Protein AF-F8JE57-F1 (afdb_monomer)

Solvent-accessible surface area (backbone atoms only — not comparable to full-atom values): 11294 Å² total; per-residue (Å²): 137,83,85,62,67,63,64,52,49,52,52,51,52,52,52,52,49,57,48,51,56,49,54,51,48,54,51,51,56,51,49,55,56,48,51,60,48,49,56,54,47,52,54,50,50,52,53,48,60,74,64,58,67,70,85,67,60,59,67,62,54,51,51,51,50,50,64,69,45,45,65,59,51,54,50,52,50,53,53,54,57,69,68,49,77,81,76,46,72,78,69,47,45,64,57,54,53,48,53,52,50,51,52,52,52,49,55,65,70,64,63,76,70,100,69,54,76,66,46,75,48,70,46,99,64,26,34,34,32,38,29,34,71,87,71,50,78,43,82,75,47,73,79,41,81,65,75,90,68,88,86,85,64,78,66,64,59,61,55,56,61,73,69,54,78,77,79,80,82,78,82,81,80,86,82,86,76,79,91,80,92,132

Structure (mmCIF, N/CA/C/O backbone):
data_AF-F8JE57-F1
#
_entry.id   AF-F8JE57-F1
#
loop_
_atom_site.group_PDB
_atom_site.id
_atom_site.type_symbol
_atom_site.label_atom_id
_atom_site.label_alt_id
_atom_site.label_comp_id
_atom_site.label_asym_id
_atom_site.label_entity_id
_atom_site.label_seq_id
_atom_site.pdbx_PDB_ins_code
_atom_site.Cartn_x
_atom_site.Cartn_y
_atom_site.Cartn_z
_atom_site.occupancy
_atom_site.B_iso_or_equiv
_atom_site.auth_seq_id
_atom_site.auth_comp_id
_atom_site.auth_asym_id
_atom_site.auth_atom_id
_atom_site.pdbx_PDB_model_num
ATOM 1 N N . MET A 1 1 ? -47.767 -31.741 -12.178 1.00 66.25 1 MET A N 1
ATOM 2 C CA . MET A 1 1 ? -46.433 -31.733 -12.815 1.00 66.25 1 MET A CA 1
ATOM 3 C C . MET A 1 1 ? -45.409 -31.905 -11.706 1.00 66.25 1 MET A C 1
ATOM 5 O O . MET A 1 1 ? -45.482 -31.151 -10.745 1.00 66.25 1 MET A O 1
ATOM 9 N N . SER A 1 2 ? -44.554 -32.926 -11.765 1.00 82.62 2 SER A N 1
ATOM 10 C CA . SER A 1 2 ? -43.490 -33.153 -10.775 1.00 82.62 2 SER A CA 1
ATOM 11 C C . SER A 1 2 ? -42.200 -32.481 -11.242 1.00 82.62 2 SER A C 1
ATOM 13 O O . SER A 1 2 ? -41.823 -32.631 -12.400 1.00 82.62 2 SER A O 1
ATOM 15 N N . PHE A 1 3 ? -41.547 -31.735 -10.355 1.00 88.25 3 PHE A N 1
ATOM 16 C CA . PHE A 1 3 ? -40.255 -31.100 -10.611 1.00 88.25 3 PHE A CA 1
ATOM 17 C C . PHE A 1 3 ? -39.139 -32.154 -10.639 1.00 88.25 3 PHE A C 1
ATOM 19 O O . PHE A 1 3 ? -39.009 -32.931 -9.692 1.00 88.25 3 PHE A O 1
ATOM 26 N N . ASP A 1 4 ? -38.343 -3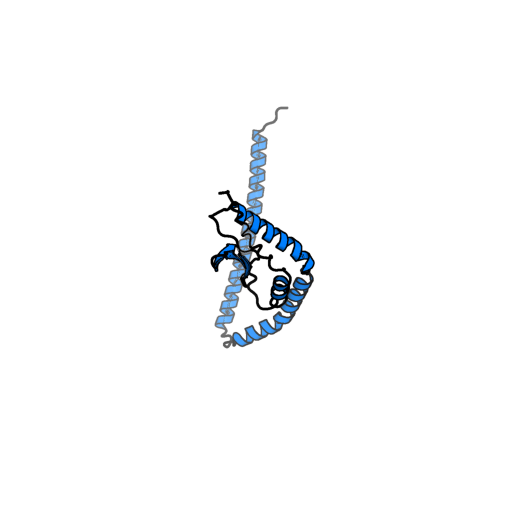2.178 -11.710 1.00 91.88 4 ASP A N 1
ATOM 27 C CA . ASP A 1 4 ? -37.158 -33.031 -11.816 1.00 91.88 4 ASP A CA 1
ATOM 28 C C . ASP A 1 4 ? -35.919 -32.268 -11.335 1.00 91.88 4 ASP A C 1
ATOM 30 O O . ASP A 1 4 ? -35.255 -31.550 -12.085 1.00 91.88 4 ASP A O 1
ATOM 34 N N . GLY A 1 5 ? -35.609 -32.429 -10.049 1.00 93.25 5 GLY A N 1
ATOM 35 C CA . GLY A 1 5 ? -34.444 -31.793 -9.438 1.00 93.25 5 GLY A CA 1
ATOM 36 C C . GLY A 1 5 ? -33.104 -32.265 -10.008 1.00 93.25 5 GLY A C 1
ATOM 37 O O . GLY A 1 5 ? -32.116 -31.547 -9.873 1.00 93.25 5 GLY A O 1
ATOM 38 N N . LYS A 1 6 ? -33.047 -33.434 -10.663 1.00 94.19 6 LYS A N 1
ATOM 39 C CA . LYS A 1 6 ? -31.805 -33.950 -11.246 1.00 94.19 6 LYS A CA 1
ATOM 40 C C . LYS A 1 6 ? -31.468 -33.218 -12.542 1.00 94.19 6 LYS A C 1
ATOM 42 O O . LYS A 1 6 ? -30.347 -32.738 -12.678 1.00 94.19 6 LYS A O 1
ATOM 47 N N . ALA A 1 7 ? -32.444 -33.077 -13.439 1.00 94.19 7 ALA A N 1
ATOM 48 C CA . ALA A 1 7 ? -32.276 -32.322 -14.680 1.00 94.19 7 ALA A CA 1
ATOM 49 C C . ALA A 1 7 ? -31.895 -30.857 -14.400 1.00 94.19 7 ALA A C 1
ATOM 51 O O . ALA A 1 7 ? -30.961 -30.331 -15.001 1.00 94.19 7 ALA A O 1
ATOM 52 N N . PHE A 1 8 ? -32.552 -30.230 -13.416 1.00 93.19 8 PHE A N 1
ATOM 53 C CA . PHE A 1 8 ? -32.202 -28.877 -12.976 1.00 93.19 8 PHE A CA 1
ATOM 54 C C . PHE A 1 8 ? -30.770 -28.794 -12.421 1.00 93.19 8 PHE A C 1
ATOM 56 O O . PHE A 1 8 ? -30.027 -27.870 -12.744 1.00 93.19 8 PHE A O 1
ATOM 63 N N . GLY A 1 9 ? -30.348 -29.772 -11.611 1.00 93.94 9 GLY A N 1
ATOM 64 C CA . GLY A 1 9 ? -28.982 -29.826 -11.084 1.00 93.94 9 GLY A CA 1
ATOM 65 C C . GLY A 1 9 ? -27.919 -29.948 -12.181 1.00 93.94 9 GLY A C 1
ATOM 66 O O . GLY A 1 9 ? -26.899 -29.262 -12.125 1.00 93.94 9 GLY A O 1
ATOM 67 N N . GLU A 1 10 ? -28.164 -30.776 -13.199 1.00 95.50 10 GLU A N 1
ATOM 68 C CA . GLU A 1 10 ? -27.264 -30.934 -14.350 1.00 95.50 10 GLU A CA 1
ATOM 69 C C . GLU A 1 10 ? -27.155 -29.639 -15.173 1.00 95.50 10 GLU A C 1
ATOM 71 O O . GLU A 1 10 ? -26.050 -29.252 -15.564 1.00 95.50 10 GLU A O 1
ATOM 76 N N . GLU A 1 11 ? -28.265 -28.919 -15.363 1.00 94.25 11 GLU A N 1
ATOM 77 C CA . GLU A 1 11 ? -28.288 -27.622 -16.049 1.00 94.25 11 GLU A CA 1
ATOM 78 C C . GLU A 1 11 ? -27.489 -26.553 -15.288 1.00 94.25 11 GLU A C 1
ATOM 80 O O . GLU A 1 11 ? -26.665 -25.849 -15.879 1.00 94.25 11 GLU A O 1
ATOM 85 N N . VAL A 1 12 ? -27.657 -26.473 -13.963 1.00 94.06 12 VAL A N 1
ATOM 86 C CA . VAL A 1 12 ? -26.905 -25.530 -13.120 1.00 94.06 12 VAL A CA 1
ATOM 87 C C . VAL A 1 12 ? -25.407 -25.831 -13.164 1.00 94.06 12 VAL A C 1
ATOM 89 O O . VAL A 1 12 ? -24.604 -24.913 -13.333 1.00 94.06 12 VAL A O 1
ATOM 92 N N . VAL A 1 13 ? -25.006 -27.102 -13.061 1.00 95.56 13 VAL A N 1
ATOM 93 C CA . VAL A 1 13 ? -23.587 -27.490 -13.135 1.00 95.56 13 VAL A CA 1
ATOM 94 C C . VAL A 1 13 ? -22.994 -27.148 -14.503 1.00 95.56 13 VAL A C 1
ATOM 96 O O . VAL A 1 13 ? -21.880 -26.624 -14.568 1.00 95.56 13 VAL A O 1
ATOM 99 N N . ALA A 1 14 ? -23.729 -27.387 -15.591 1.00 95.69 14 ALA A N 1
ATOM 100 C CA . ALA A 1 14 ? -23.290 -27.021 -16.934 1.00 95.69 14 ALA A CA 1
ATOM 101 C C . ALA A 1 14 ? -23.128 -25.498 -17.091 1.00 95.69 14 ALA A C 1
ATOM 103 O O . ALA A 1 14 ? -22.119 -25.041 -17.632 1.00 95.69 14 ALA A O 1
ATOM 104 N N . ALA A 1 15 ? -24.072 -24.712 -16.567 1.00 93.44 15 ALA A N 1
ATOM 105 C CA . ALA A 1 15 ? -24.015 -23.253 -16.603 1.00 93.44 15 ALA A CA 1
ATOM 106 C C . ALA A 1 15 ? -22.836 -22.697 -15.789 1.00 93.44 15 ALA A C 1
ATOM 108 O O . ALA A 1 15 ? -22.104 -21.833 -16.275 1.00 93.44 15 ALA A O 1
ATOM 109 N N . VAL A 1 16 ? -22.609 -23.225 -14.581 1.00 94.19 16 VAL A N 1
ATOM 110 C CA . VAL A 1 16 ? -21.473 -22.835 -13.732 1.00 94.19 16 VAL A CA 1
ATOM 111 C C . VAL A 1 16 ? -20.153 -23.194 -14.406 1.00 94.19 16 VAL A C 1
ATOM 113 O O . VAL A 1 16 ? -19.252 -22.362 -14.455 1.00 94.19 16 VAL A O 1
ATOM 116 N N . ARG A 1 17 ? -20.038 -24.391 -14.990 1.00 95.31 17 ARG A N 1
ATOM 117 C CA . ARG A 1 17 ? -18.831 -24.803 -15.716 1.00 95.31 17 ARG A CA 1
ATOM 118 C C . ARG A 1 17 ? -18.542 -23.885 -16.903 1.00 95.31 17 ARG A C 1
ATOM 120 O O . ARG A 1 17 ? -17.420 -23.417 -17.044 1.00 95.31 17 ARG A O 1
ATOM 127 N N . ALA A 1 18 ? -19.560 -23.558 -17.697 1.00 94.94 18 ALA A N 1
ATOM 128 C CA . ALA A 1 18 ? -19.418 -22.648 -18.831 1.00 94.94 18 ALA A CA 1
ATOM 129 C C . ALA A 1 18 ? -19.043 -21.214 -18.413 1.00 94.94 18 ALA A C 1
ATOM 131 O O . ALA A 1 18 ? -18.372 -20.508 -19.168 1.00 94.94 18 ALA A O 1
ATOM 132 N N . LEU A 1 19 ? -19.487 -20.765 -17.235 1.00 93.12 19 LEU A N 1
ATOM 133 C CA . LEU A 1 19 ? -19.080 -19.481 -16.668 1.00 93.12 19 LEU A CA 1
ATOM 134 C C . LEU A 1 19 ? -17.609 -19.517 -16.234 1.00 93.12 19 LEU A C 1
ATOM 136 O O . LEU A 1 19 ? -16.836 -18.652 -16.633 1.00 93.12 19 LEU A O 1
ATOM 140 N N . VAL A 1 20 ? -17.214 -20.553 -15.490 1.00 94.62 20 VAL A N 1
ATOM 141 C CA . VAL A 1 20 ? -15.834 -20.733 -15.015 1.00 94.62 20 VAL A CA 1
ATOM 142 C C . VAL A 1 20 ? -14.855 -20.841 -16.183 1.00 94.62 20 VAL A C 1
ATOM 144 O O . VAL A 1 20 ? -13.842 -20.150 -16.182 1.00 94.62 20 VAL A O 1
ATOM 147 N N . ASP A 1 21 ? -15.165 -21.638 -17.208 1.00 94.88 21 ASP A N 1
ATOM 148 C CA . ASP A 1 21 ? -14.301 -21.799 -18.383 1.00 94.88 21 ASP A CA 1
ATOM 149 C C . ASP A 1 21 ? -14.116 -20.473 -19.141 1.00 94.88 21 ASP A C 1
ATOM 151 O O . ASP A 1 21 ? -13.022 -20.159 -19.614 1.00 94.88 21 ASP A O 1
ATOM 155 N N . ARG A 1 22 ? -15.171 -19.654 -19.219 1.00 94.88 22 ARG A N 1
ATOM 156 C CA . ARG A 1 22 ? -15.122 -18.331 -19.852 1.00 94.88 22 ARG A CA 1
ATOM 157 C C . ARG A 1 22 ? -14.240 -17.365 -19.071 1.00 94.88 22 ARG A C 1
ATOM 159 O O . ARG A 1 22 ? -13.392 -16.704 -19.670 1.00 94.88 22 ARG A O 1
ATOM 166 N N . ASP A 1 23 ? -14.439 -17.281 -17.762 1.00 92.75 23 ASP A N 1
ATOM 167 C CA . ASP A 1 23 ? -13.719 -16.332 -16.914 1.00 92.75 23 ASP A CA 1
ATOM 168 C C . ASP A 1 23 ? -12.242 -16.726 -16.790 1.00 92.75 23 ASP A C 1
ATOM 170 O O . ASP A 1 23 ? -11.357 -15.880 -16.941 1.00 92.75 23 ASP A O 1
ATOM 174 N N . LEU A 1 24 ? -11.954 -18.021 -16.619 1.00 91.69 24 LEU A N 1
ATOM 175 C CA . LEU A 1 24 ? -10.585 -18.535 -16.634 1.00 91.69 24 LEU A CA 1
ATOM 176 C C . LEU A 1 24 ? -9.911 -18.297 -17.988 1.00 91.69 24 LEU A C 1
ATOM 178 O O . LEU A 1 24 ? -8.763 -17.858 -18.014 1.00 91.69 24 LEU A O 1
ATOM 182 N N . GLY A 1 25 ? -10.620 -18.506 -19.102 1.00 93.50 25 GLY A N 1
ATOM 183 C CA . GLY A 1 25 ? -10.103 -18.206 -20.438 1.00 93.50 25 GLY A CA 1
ATOM 184 C C . GLY A 1 25 ? -9.688 -16.740 -20.593 1.00 93.50 25 GLY A C 1
ATOM 185 O O . GLY A 1 25 ? -8.582 -16.450 -21.044 1.00 93.50 25 GLY A O 1
ATOM 186 N N . GLN A 1 26 ? -10.521 -15.801 -20.132 1.00 93.44 26 GLN A N 1
ATOM 187 C CA . GLN A 1 26 ? -10.195 -14.370 -20.175 1.00 93.44 26 GLN A CA 1
ATOM 188 C C . GLN A 1 26 ? -8.982 -14.005 -19.309 1.00 93.44 26 GLN A C 1
ATOM 190 O O . GLN A 1 26 ? -8.173 -13.155 -19.698 1.00 93.44 26 GLN A O 1
ATOM 195 N N . ILE A 1 27 ? -8.851 -14.625 -18.133 1.00 94.25 27 ILE A N 1
ATOM 196 C CA . ILE A 1 27 ? -7.708 -14.404 -17.241 1.00 94.25 27 ILE A CA 1
ATOM 197 C C . ILE A 1 27 ? -6.421 -14.924 -17.888 1.00 94.25 27 ILE A C 1
ATOM 199 O O . ILE A 1 27 ? -5.423 -14.201 -17.902 1.00 94.25 27 ILE A O 1
ATOM 203 N N . LEU A 1 28 ? -6.447 -16.128 -18.466 1.00 92.06 28 LEU A N 1
ATOM 204 C CA . LEU A 1 28 ? -5.295 -16.723 -19.148 1.00 92.06 28 LEU A CA 1
ATOM 205 C C . LEU A 1 28 ? -4.844 -15.880 -20.348 1.00 92.06 28 LEU A C 1
ATOM 207 O O . LEU A 1 28 ? -3.662 -15.557 -20.457 1.00 92.06 28 LEU A O 1
ATOM 211 N N . ASP A 1 29 ? -5.780 -15.417 -21.179 1.00 94.62 29 ASP A N 1
ATOM 212 C CA . ASP A 1 29 ? -5.480 -14.516 -22.298 1.00 94.62 29 ASP A CA 1
ATOM 213 C C . ASP A 1 29 ? -4.822 -13.213 -21.827 1.00 94.62 29 ASP A C 1
ATOM 215 O O . ASP A 1 29 ? -3.910 -12.673 -22.465 1.00 94.62 29 ASP A O 1
ATOM 219 N N . ARG A 1 30 ? -5.297 -12.664 -20.703 1.00 94.31 30 ARG A N 1
ATOM 220 C CA . ARG A 1 30 ? -4.738 -11.441 -20.127 1.00 94.31 30 ARG A CA 1
ATOM 221 C C . ARG A 1 30 ? -3.327 -11.675 -19.592 1.00 94.31 30 ARG A C 1
ATOM 223 O O . ARG A 1 30 ? -2.480 -10.810 -19.811 1.00 94.31 30 ARG A O 1
ATOM 230 N N . LEU A 1 31 ? -3.075 -12.808 -18.937 1.00 93.12 31 LEU A N 1
ATOM 231 C CA . LEU A 1 31 ? -1.741 -13.187 -18.463 1.00 93.12 31 LEU A CA 1
ATOM 232 C C . LEU A 1 31 ? -0.762 -13.311 -19.630 1.00 93.12 31 LEU A C 1
ATOM 234 O O . LEU A 1 31 ? 0.259 -12.627 -19.625 1.00 93.12 31 LEU A O 1
ATOM 238 N N . GLN A 1 32 ? -1.134 -14.030 -20.690 1.00 93.75 32 GLN A N 1
ATOM 239 C CA . GLN A 1 32 ? -0.282 -14.197 -21.869 1.00 93.75 32 GLN A CA 1
ATOM 240 C C . GLN A 1 32 ? 0.071 -12.854 -22.537 1.00 93.75 32 GLN A C 1
ATOM 242 O O . GLN A 1 32 ? 1.196 -12.635 -22.990 1.00 93.75 32 GLN A O 1
ATOM 247 N N . ARG A 1 33 ? -0.872 -11.900 -22.578 1.00 93.88 33 ARG A N 1
ATOM 248 C CA . ARG A 1 33 ? -0.599 -10.540 -23.084 1.00 93.88 33 ARG A CA 1
ATOM 249 C C . ARG A 1 33 ? 0.344 -9.749 -22.182 1.00 93.88 33 ARG A C 1
ATOM 251 O O . ARG A 1 33 ? 1.081 -8.906 -22.690 1.00 93.88 33 ARG A O 1
ATOM 258 N N . VAL A 1 34 ? 0.276 -9.942 -20.866 1.00 93.38 34 VAL A N 1
ATOM 259 C CA . VAL A 1 34 ? 1.176 -9.279 -19.911 1.00 93.38 34 VAL A CA 1
ATOM 260 C C . VAL A 1 34 ? 2.582 -9.854 -20.033 1.00 93.38 34 VAL A C 1
ATOM 262 O O . VAL A 1 34 ? 3.518 -9.075 -20.186 1.00 93.38 34 VAL A O 1
ATOM 265 N N . GLU A 1 35 ? 2.720 -11.177 -20.070 1.00 92.62 35 GLU A N 1
ATOM 266 C CA . GLU A 1 35 ? 4.000 -11.864 -20.280 1.00 92.62 35 GLU A CA 1
ATOM 267 C C . GLU A 1 35 ? 4.662 -11.400 -21.582 1.00 92.62 35 GLU A C 1
ATOM 269 O O . GLU A 1 35 ? 5.769 -10.869 -21.561 1.00 92.62 35 GLU A O 1
ATOM 274 N N . GLY A 1 36 ? 3.928 -11.405 -22.701 1.00 91.88 36 GLY A N 1
ATOM 275 C CA . GLY A 1 36 ? 4.466 -10.919 -23.975 1.00 91.88 36 GLY A CA 1
ATOM 276 C C . GLY A 1 36 ? 4.807 -9.420 -23.999 1.00 91.88 36 GLY A C 1
ATOM 277 O O . GLY A 1 36 ? 5.543 -8.967 -24.877 1.00 91.88 36 GLY A O 1
ATOM 278 N N . ARG A 1 37 ? 4.280 -8.611 -23.068 1.00 92.88 37 ARG A N 1
ATOM 279 C CA . ARG A 1 37 ? 4.707 -7.211 -22.892 1.00 92.88 37 ARG A CA 1
ATOM 280 C C . ARG A 1 37 ? 5.993 -7.111 -22.081 1.00 92.88 37 ARG A C 1
ATOM 282 O O . ARG A 1 37 ? 6.791 -6.233 -22.398 1.00 92.88 37 ARG A O 1
ATOM 289 N N . LEU A 1 38 ? 6.172 -7.964 -21.074 1.00 88.25 38 LEU A N 1
ATOM 290 C CA . LEU A 1 38 ? 7.391 -8.025 -20.270 1.00 88.25 38 LEU A CA 1
ATOM 291 C C . LEU A 1 38 ? 8.577 -8.470 -21.128 1.00 88.25 38 LEU A C 1
ATOM 293 O O . LEU A 1 38 ? 9.552 -7.732 -21.194 1.00 88.25 38 LEU A O 1
ATOM 297 N N . ASP A 1 39 ? 8.422 -9.524 -21.933 1.00 89.88 39 ASP A N 1
ATOM 298 C CA . ASP A 1 39 ? 9.477 -9.983 -22.853 1.00 89.88 39 ASP A CA 1
ATOM 299 C C . ASP A 1 39 ? 9.952 -8.869 -23.802 1.00 89.88 39 ASP A C 1
ATOM 301 O O . ASP A 1 39 ? 11.138 -8.715 -24.091 1.00 89.88 39 ASP A O 1
ATOM 305 N N . ARG A 1 40 ? 9.020 -8.040 -24.293 1.00 89.75 40 ARG A N 1
ATOM 306 C CA . ARG A 1 40 ? 9.355 -6.887 -25.146 1.00 89.75 40 ARG A CA 1
ATOM 307 C C . ARG A 1 40 ? 10.067 -5.776 -24.382 1.00 89.75 40 ARG A C 1
ATOM 309 O O . ARG A 1 40 ? 10.823 -5.023 -24.991 1.00 89.75 40 ARG A O 1
ATOM 316 N N . ILE A 1 41 ? 9.770 -5.597 -23.097 1.00 87.31 41 ILE A N 1
ATOM 317 C CA . ILE A 1 41 ? 10.463 -4.625 -22.247 1.00 87.31 41 ILE A CA 1
ATOM 318 C C . ILE A 1 41 ? 11.884 -5.112 -21.991 1.00 87.31 41 ILE A C 1
ATOM 320 O O . ILE A 1 41 ? 12.807 -4.330 -22.201 1.00 87.31 41 ILE A O 1
ATOM 324 N N . ASP A 1 42 ? 12.061 -6.387 -21.663 1.00 81.25 42 ASP A N 1
ATOM 325 C CA . ASP A 1 42 ? 13.375 -6.984 -21.425 1.00 81.25 42 ASP A CA 1
ATOM 326 C C . ASP A 1 42 ? 14.255 -6.881 -22.674 1.00 81.25 42 ASP A C 1
ATOM 328 O O . ASP A 1 42 ? 15.349 -6.325 -22.618 1.00 81.25 42 ASP A O 1
ATOM 332 N N . GLN A 1 43 ? 13.721 -7.227 -23.850 1.00 84.75 43 GLN A N 1
ATOM 333 C CA . GLN A 1 43 ? 14.430 -7.036 -25.124 1.00 84.75 43 GLN A CA 1
ATOM 334 C C . GLN A 1 43 ? 14.815 -5.571 -25.385 1.00 84.75 43 GLN A C 1
ATOM 336 O O . GLN A 1 43 ? 15.858 -5.291 -25.980 1.00 84.75 43 GLN A O 1
ATOM 341 N N . ARG A 1 44 ? 13.981 -4.609 -24.968 1.00 82.31 44 ARG A N 1
ATOM 342 C CA . ARG A 1 44 ? 14.301 -3.179 -25.091 1.00 82.31 44 ARG A CA 1
ATOM 343 C C . ARG A 1 44 ? 15.379 -2.754 -24.102 1.00 82.31 44 ARG A C 1
ATOM 345 O O . ARG A 1 44 ? 16.213 -1.936 -24.479 1.00 82.31 44 ARG A O 1
ATOM 352 N N . ILE A 1 45 ? 15.360 -3.274 -22.877 1.00 78.69 45 ILE A N 1
ATOM 353 C CA . ILE A 1 45 ? 16.388 -3.019 -21.864 1.00 78.69 45 ILE A CA 1
ATOM 354 C C . ILE A 1 45 ? 17.728 -3.566 -22.354 1.00 78.69 45 ILE A C 1
ATOM 356 O O . ILE A 1 45 ? 18.697 -2.812 -22.395 1.00 78.69 45 ILE A O 1
ATOM 360 N N . ASP A 1 46 ? 17.762 -4.805 -22.843 1.00 76.69 46 ASP A N 1
ATOM 361 C CA . ASP A 1 46 ? 18.968 -5.419 -23.402 1.00 76.69 46 ASP A CA 1
ATOM 362 C C . ASP A 1 46 ? 19.494 -4.638 -24.608 1.00 76.69 46 ASP A C 1
ATOM 364 O O . ASP A 1 46 ? 20.690 -4.367 -24.711 1.00 76.69 46 ASP A O 1
ATOM 368 N N . ALA A 1 47 ? 18.608 -4.193 -25.506 1.00 75.50 47 ALA A N 1
ATOM 369 C CA . ALA A 1 47 ? 18.994 -3.367 -26.648 1.00 75.50 47 ALA A CA 1
ATOM 370 C C . ALA A 1 47 ? 19.564 -1.998 -26.234 1.00 75.50 47 ALA A C 1
ATOM 372 O O . ALA A 1 47 ? 20.429 -1.457 -26.927 1.00 75.50 47 ALA A O 1
ATOM 373 N N . VAL A 1 48 ? 19.092 -1.422 -25.124 1.00 71.38 48 VAL A N 1
ATOM 374 C CA . VAL A 1 48 ? 19.634 -0.180 -24.554 1.00 71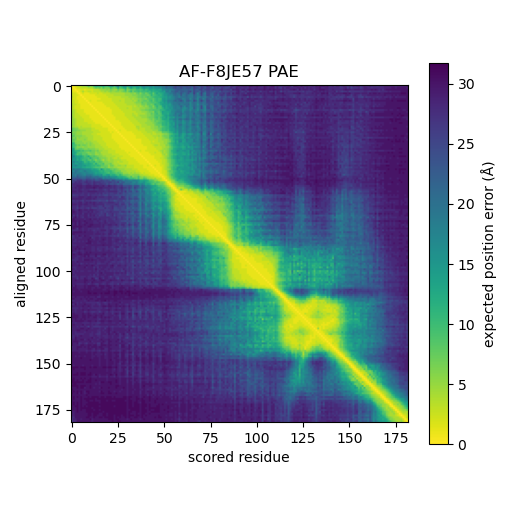.38 48 VAL A CA 1
ATOM 375 C C . VAL A 1 48 ? 20.979 -0.441 -23.871 1.00 71.38 48 VAL A C 1
ATOM 377 O O . VAL A 1 48 ? 21.922 0.313 -24.104 1.00 71.38 48 VAL A O 1
ATOM 380 N N . ALA A 1 49 ? 21.105 -1.529 -23.109 1.00 69.19 49 ALA A N 1
ATOM 381 C CA . ALA A 1 49 ? 22.347 -1.928 -22.451 1.00 69.19 49 ALA A CA 1
ATOM 382 C C . ALA A 1 49 ? 23.465 -2.235 -23.468 1.00 69.19 49 ALA A C 1
ATOM 384 O O . ALA A 1 49 ? 24.583 -1.738 -23.333 1.00 69.19 49 ALA A O 1
ATOM 385 N N . LEU A 1 50 ? 23.150 -2.967 -24.544 1.00 66.62 50 LEU A N 1
ATOM 386 C CA . LEU A 1 50 ? 24.080 -3.296 -25.634 1.00 66.62 50 LEU A CA 1
ATOM 387 C C . LEU A 1 50 ? 24.502 -2.079 -26.464 1.00 66.62 50 LEU A C 1
ATOM 389 O O . LEU A 1 50 ? 25.591 -2.072 -27.035 1.00 66.62 50 LEU A O 1
ATOM 393 N N . ARG A 1 51 ? 23.664 -1.038 -26.539 1.00 66.12 51 ARG A N 1
ATOM 394 C CA . ARG A 1 51 ? 23.997 0.210 -27.244 1.00 66.12 51 ARG A CA 1
ATOM 395 C C . ARG A 1 51 ? 24.970 1.104 -26.484 1.00 66.12 51 ARG A C 1
ATOM 397 O O . ARG A 1 51 ? 25.304 2.160 -27.012 1.00 66.12 51 ARG A O 1
ATOM 404 N N . GLY A 1 52 ? 25.440 0.687 -25.304 1.00 51.59 52 GLY A N 1
ATOM 405 C CA . GLY A 1 52 ? 26.449 1.418 -24.550 1.00 51.59 52 GLY A CA 1
ATOM 406 C C . GLY A 1 52 ? 25.987 2.844 -24.296 1.00 51.59 52 GLY A C 1
ATOM 407 O O . GLY A 1 52 ? 26.579 3.793 -24.808 1.00 51.59 52 GLY A O 1
ATOM 408 N N . VAL A 1 53 ? 24.892 3.001 -23.547 1.00 56.59 53 VAL A N 1
ATOM 409 C CA . VAL A 1 53 ? 24.550 4.318 -23.010 1.00 56.59 53 VAL A CA 1
ATOM 410 C C . VAL A 1 53 ? 25.774 4.777 -22.207 1.00 56.59 53 VAL A C 1
ATOM 412 O O . VAL A 1 53 ? 26.197 4.040 -21.311 1.00 56.59 53 VAL A O 1
ATOM 415 N N . PRO A 1 54 ? 26.404 5.918 -22.548 1.00 56.53 54 PRO A N 1
ATOM 416 C CA . PRO A 1 54 ? 27.526 6.430 -21.771 1.00 56.53 54 PRO A CA 1
ATOM 417 C C . PRO A 1 54 ? 27.054 6.529 -20.329 1.00 56.53 54 PRO A C 1
ATOM 419 O O . PRO A 1 54 ? 25.943 7.015 -20.132 1.00 56.53 54 PRO A O 1
ATOM 422 N N . ALA A 1 55 ? 27.847 6.021 -19.377 1.00 53.25 55 ALA A N 1
ATOM 423 C CA . ALA A 1 55 ? 27.513 5.991 -17.955 1.00 53.25 55 ALA A CA 1
ATOM 424 C C . ALA A 1 55 ? 26.892 7.332 -17.563 1.00 53.25 55 ALA A C 1
ATOM 426 O O . ALA A 1 55 ? 27.587 8.343 -17.444 1.00 53.25 55 ALA A O 1
ATOM 427 N N . VAL A 1 56 ? 25.562 7.364 -17.499 1.00 61.00 56 VAL A N 1
ATOM 428 C CA . VAL A 1 56 ? 24.874 8.584 -17.138 1.00 61.00 56 VAL A CA 1
ATOM 429 C C . VAL A 1 56 ? 25.096 8.671 -15.654 1.00 61.00 56 VAL A C 1
ATOM 431 O O . VAL A 1 56 ? 24.863 7.693 -14.950 1.00 61.00 56 VAL A O 1
ATOM 434 N N . ASP A 1 57 ? 25.620 9.801 -15.202 1.00 71.19 57 ASP A N 1
ATOM 435 C CA . ASP A 1 57 ? 25.773 10.059 -13.784 1.00 71.19 57 ASP A CA 1
ATOM 436 C C . ASP A 1 57 ? 24.384 9.947 -13.145 1.00 71.19 57 ASP A C 1
ATOM 438 O O . ASP A 1 57 ? 23.549 10.850 -13.254 1.00 71.19 57 ASP A O 1
ATOM 442 N N . GLU A 1 58 ? 24.103 8.777 -12.569 1.00 62.47 58 GLU A N 1
ATOM 443 C CA . GLU A 1 58 ? 22.806 8.434 -11.995 1.00 62.47 58 GLU A CA 1
ATOM 444 C C . GLU A 1 58 ? 22.433 9.461 -10.929 1.00 62.47 58 GLU A C 1
ATOM 446 O O . GLU A 1 58 ? 21.264 9.827 -10.811 1.00 62.47 58 GLU A O 1
ATOM 451 N N . SER A 1 59 ? 23.433 10.027 -10.244 1.00 67.00 59 SER A N 1
ATOM 452 C CA . SER A 1 59 ? 23.236 11.097 -9.270 1.00 67.00 59 SER A CA 1
ATOM 453 C C . SER A 1 59 ? 22.659 12.364 -9.910 1.00 67.00 59 SER A C 1
ATOM 455 O O . SER A 1 59 ? 21.758 12.984 -9.345 1.00 67.00 59 SER A O 1
ATOM 457 N N . ALA A 1 60 ? 23.087 12.711 -11.127 1.00 72.00 60 ALA A N 1
ATOM 458 C CA . ALA A 1 60 ? 22.609 13.882 -11.851 1.00 72.00 60 ALA A CA 1
ATOM 459 C C . ALA A 1 60 ? 21.194 13.685 -12.418 1.00 72.00 60 ALA A C 1
ATOM 461 O O . ALA A 1 60 ? 20.417 14.642 -12.470 1.00 72.00 60 ALA A O 1
ATOM 462 N N . ILE A 1 61 ? 20.830 12.462 -12.828 1.00 73.88 61 ILE A N 1
ATOM 463 C CA . ILE A 1 61 ? 19.445 12.151 -13.217 1.00 73.88 61 ILE A CA 1
ATOM 464 C C . ILE A 1 61 ? 18.540 12.199 -11.989 1.00 73.88 61 ILE A C 1
ATOM 466 O O . ILE A 1 61 ? 17.506 12.865 -12.022 1.00 73.88 61 ILE A O 1
ATOM 470 N N . VAL A 1 62 ? 18.929 11.521 -10.908 1.00 69.56 62 VAL A N 1
ATOM 471 C CA . VAL A 1 62 ? 18.147 11.454 -9.669 1.00 69.56 62 VAL A CA 1
ATOM 472 C C . VAL A 1 62 ? 17.932 12.851 -9.093 1.00 69.56 62 VAL A C 1
ATOM 474 O O . VAL A 1 62 ? 16.796 13.193 -8.779 1.00 69.56 62 VAL A O 1
ATOM 477 N N . ALA A 1 63 ? 18.964 13.699 -9.049 1.00 74.38 63 ALA A N 1
ATOM 478 C CA . ALA A 1 63 ? 18.836 15.085 -8.599 1.00 74.38 63 ALA A CA 1
ATOM 479 C C . ALA A 1 63 ? 17.812 15.877 -9.431 1.00 74.38 63 ALA A C 1
ATOM 481 O O . ALA A 1 63 ? 16.935 16.528 -8.871 1.00 74.38 63 ALA A O 1
ATOM 482 N N . ARG A 1 64 ? 17.845 15.757 -10.766 1.00 75.44 64 ARG A N 1
ATOM 483 C CA . ARG A 1 64 ? 16.872 16.434 -11.643 1.00 75.44 64 ARG A CA 1
ATOM 484 C C . ARG A 1 64 ? 15.451 15.914 -11.470 1.00 75.44 64 ARG A C 1
ATOM 486 O O . ARG A 1 64 ? 14.509 16.696 -11.546 1.00 75.44 64 ARG A O 1
ATOM 493 N N . VAL A 1 65 ? 15.285 14.607 -11.270 1.00 78.56 65 VAL A N 1
ATOM 494 C CA . VAL A 1 65 ? 13.968 14.008 -11.012 1.00 78.56 65 VAL A CA 1
ATOM 495 C C . VAL A 1 65 ? 13.427 14.492 -9.669 1.00 78.56 65 VAL A C 1
ATOM 497 O O . VAL A 1 65 ? 12.269 14.892 -9.600 1.00 78.56 65 VAL A O 1
ATOM 500 N N . ILE A 1 66 ? 14.261 14.524 -8.627 1.00 77.56 66 ILE A N 1
ATOM 501 C CA . ILE A 1 66 ? 13.888 15.053 -7.311 1.00 77.56 66 ILE A CA 1
ATOM 502 C C . ILE A 1 66 ? 13.470 16.521 -7.426 1.00 77.56 66 ILE A C 1
ATOM 504 O O . ILE A 1 66 ? 12.385 16.867 -6.966 1.00 77.56 66 ILE A O 1
ATOM 508 N N . ASP A 1 67 ? 14.262 17.362 -8.092 1.00 82.94 67 ASP A N 1
ATOM 509 C CA . ASP A 1 67 ? 13.939 18.782 -8.271 1.00 82.94 67 ASP A CA 1
ATOM 510 C C . ASP A 1 67 ? 12.644 18.993 -9.068 1.00 82.94 67 ASP A C 1
ATOM 512 O O . ASP A 1 67 ? 11.856 19.884 -8.751 1.00 82.94 67 ASP A O 1
ATOM 516 N N . ALA A 1 68 ? 12.380 18.151 -10.071 1.00 81.19 68 ALA A N 1
ATOM 517 C CA . ALA A 1 68 ? 11.151 18.217 -10.856 1.00 81.19 68 ALA A CA 1
ATOM 518 C C . ALA A 1 68 ? 9.909 17.758 -10.071 1.00 81.19 68 ALA A C 1
ATOM 520 O O . ALA A 1 68 ? 8.817 18.276 -10.301 1.00 81.19 68 ALA A O 1
ATOM 521 N N . VAL A 1 69 ? 10.058 16.787 -9.164 1.00 78.44 69 VAL A N 1
ATOM 522 C CA . VAL A 1 69 ? 8.946 16.181 -8.410 1.00 78.44 69 VAL A CA 1
ATOM 523 C C . VAL A 1 69 ? 8.642 16.938 -7.114 1.00 78.44 69 VAL A C 1
ATOM 525 O O . VAL A 1 69 ? 7.477 17.023 -6.725 1.00 78.44 69 VAL A O 1
ATOM 528 N N . ARG A 1 70 ? 9.653 17.541 -6.479 1.00 83.75 70 ARG A N 1
ATOM 529 C CA . ARG A 1 70 ? 9.538 18.300 -5.224 1.00 83.75 70 ARG A CA 1
ATOM 530 C C . ARG A 1 70 ? 8.347 19.272 -5.170 1.00 83.75 70 ARG A C 1
ATOM 532 O O . ARG A 1 70 ? 7.557 19.127 -4.242 1.00 83.75 70 ARG A O 1
ATOM 539 N N . PRO A 1 71 ? 8.116 20.174 -6.146 1.00 84.00 71 PRO A N 1
ATOM 540 C CA . PRO A 1 71 ? 6.997 21.116 -6.058 1.00 84.00 71 PRO A CA 1
ATOM 541 C C . PRO A 1 71 ? 5.623 20.430 -6.049 1.00 84.00 71 PRO A C 1
ATOM 543 O O . PRO A 1 71 ? 4.689 20.940 -5.441 1.00 84.00 71 PRO A O 1
ATOM 546 N N . TYR A 1 72 ? 5.481 19.263 -6.685 1.00 81.88 72 TYR A N 1
ATOM 547 C CA . TYR A 1 72 ? 4.221 18.514 -6.678 1.00 81.88 72 TYR A CA 1
ATOM 548 C C . TYR A 1 72 ? 3.978 17.814 -5.342 1.00 81.88 72 TYR A C 1
ATOM 550 O O . TYR A 1 72 ? 2.839 17.754 -4.881 1.00 81.88 72 TYR A O 1
ATOM 558 N N . VAL A 1 73 ? 5.042 17.295 -4.724 1.00 78.25 73 VAL A N 1
ATOM 559 C CA . VAL A 1 73 ? 4.975 16.706 -3.382 1.00 78.25 73 VAL A CA 1
ATOM 560 C C . VAL A 1 73 ? 4.642 17.787 -2.364 1.00 78.25 73 VAL A C 1
ATOM 562 O O . VAL A 1 73 ? 3.716 17.597 -1.586 1.00 78.25 73 VAL A O 1
ATOM 565 N N . ASP A 1 74 ? 5.309 18.938 -2.424 1.00 79.75 74 ASP A N 1
ATOM 566 C CA . ASP A 1 74 ? 5.088 20.040 -1.486 1.00 79.75 74 ASP A CA 1
ATOM 567 C C . ASP A 1 74 ? 3.638 20.546 -1.533 1.00 79.75 74 ASP A C 1
ATOM 569 O O . ASP A 1 74 ? 3.018 20.733 -0.488 1.00 79.75 74 ASP A O 1
ATOM 573 N N . VAL A 1 75 ? 3.055 20.688 -2.731 1.00 82.56 75 VAL A N 1
ATOM 574 C CA . VAL A 1 75 ? 1.640 21.070 -2.891 1.00 82.56 75 VAL A CA 1
ATOM 575 C C . VAL A 1 75 ? 0.709 20.010 -2.305 1.00 82.56 75 VAL A C 1
ATOM 577 O O . VAL A 1 75 ? -0.195 20.346 -1.547 1.00 82.56 75 VAL A O 1
ATOM 580 N N . ARG A 1 76 ? 0.938 18.724 -2.596 1.00 76.12 76 ARG A N 1
ATOM 581 C CA . ARG A 1 76 ? 0.090 17.632 -2.086 1.00 76.12 76 ARG A CA 1
ATOM 582 C C . ARG A 1 76 ? 0.176 17.475 -0.577 1.00 76.12 76 ARG A C 1
ATOM 584 O O . ARG A 1 76 ? -0.828 17.184 0.065 1.00 76.12 76 ARG A O 1
ATOM 591 N N . VAL A 1 77 ? 1.364 17.681 -0.021 1.00 79.75 77 VAL A N 1
ATOM 592 C CA . VAL A 1 77 ? 1.584 17.703 1.422 1.00 79.75 77 VAL A CA 1
ATOM 593 C C . VAL A 1 77 ? 0.834 18.888 2.026 1.00 79.75 77 VAL A C 1
ATOM 595 O O . VAL A 1 77 ? 0.066 18.685 2.957 1.00 79.75 77 VAL A O 1
ATOM 598 N N . GLN A 1 78 ? 0.958 20.097 1.474 1.00 72.94 78 GLN A N 1
ATOM 599 C CA . GLN A 1 78 ? 0.218 21.265 1.969 1.00 72.94 78 GLN A CA 1
ATOM 600 C C . GLN A 1 78 ? -1.305 21.094 1.892 1.00 72.94 78 GLN A C 1
ATOM 602 O O . GLN A 1 78 ? -1.994 21.440 2.848 1.00 72.94 78 GLN A O 1
ATOM 607 N N . GLU A 1 79 ? -1.829 20.535 0.798 1.00 79.81 79 GLU A N 1
ATOM 608 C CA . GLU A 1 79 ? -3.253 20.205 0.655 1.00 79.81 79 GLU A CA 1
ATOM 609 C C . GLU A 1 79 ? -3.702 19.215 1.738 1.00 79.81 79 GLU A C 1
ATOM 611 O O . GLU A 1 79 ? -4.674 19.473 2.443 1.00 79.81 79 GLU A O 1
ATOM 616 N N . ALA A 1 80 ? -2.948 18.129 1.937 1.00 71.56 80 ALA A N 1
ATOM 617 C CA . ALA A 1 80 ? -3.250 17.142 2.969 1.00 71.56 80 ALA A CA 1
ATOM 618 C C . ALA A 1 80 ? -3.191 17.742 4.384 1.00 71.56 80 ALA A C 1
ATOM 620 O O . ALA A 1 80 ? -4.053 17.458 5.210 1.00 71.56 80 ALA A O 1
ATOM 621 N N . PHE A 1 81 ? -2.216 18.610 4.666 1.00 71.38 81 PHE A N 1
ATOM 622 C CA . PHE A 1 81 ? -2.117 19.305 5.951 1.00 71.38 81 PHE A CA 1
ATOM 623 C C . PHE A 1 81 ? -3.264 20.295 6.183 1.00 71.38 81 PHE A C 1
ATOM 625 O O . PHE A 1 81 ? -3.684 20.464 7.324 1.00 71.38 81 PHE A O 1
ATOM 632 N N . ALA A 1 82 ? -3.790 20.928 5.132 1.00 73.12 82 ALA A N 1
ATOM 633 C CA . ALA A 1 82 ? -4.944 21.818 5.237 1.00 73.12 82 ALA A CA 1
ATOM 634 C C . ALA A 1 82 ? -6.256 21.063 5.525 1.00 73.12 82 ALA A C 1
ATOM 636 O O . ALA A 1 82 ? -7.169 21.630 6.125 1.00 73.12 82 ALA A O 1
ATOM 637 N N . GLU A 1 83 ? -6.352 19.795 5.115 1.00 75.44 83 GLU A N 1
ATOM 638 C CA . GLU A 1 83 ? -7.508 18.930 5.379 1.00 75.44 83 GLU A CA 1
ATOM 639 C C . GLU A 1 83 ? -7.504 18.319 6.785 1.00 75.44 83 GLU A C 1
ATOM 641 O O . GLU A 1 83 ? -8.564 17.926 7.280 1.00 75.44 83 GLU A O 1
ATOM 646 N N . ILE A 1 84 ? -6.347 18.252 7.453 1.00 68.25 84 ILE A N 1
ATOM 647 C CA . ILE A 1 84 ? -6.276 17.793 8.841 1.00 68.25 84 ILE A CA 1
ATOM 648 C C . ILE A 1 84 ? -6.954 18.857 9.714 1.00 68.25 84 ILE A C 1
ATOM 650 O O . ILE A 1 84 ? -6.451 19.981 9.809 1.00 68.25 84 ILE A O 1
ATOM 654 N N . PRO A 1 85 ? -8.080 18.543 10.385 1.00 69.56 85 PRO A N 1
ATOM 655 C CA . PRO A 1 85 ? -8.692 19.488 11.301 1.00 69.56 85 PRO A CA 1
ATOM 656 C C . PRO A 1 85 ? -7.671 19.806 12.393 1.00 69.56 85 PRO A C 1
ATOM 658 O O . PRO A 1 85 ? -7.257 18.915 13.137 1.00 69.56 85 PRO A O 1
ATOM 661 N N . MET A 1 86 ? -7.246 21.071 12.478 1.00 64.31 86 MET A N 1
ATOM 662 C CA . MET A 1 86 ? -6.403 21.536 13.576 1.00 64.31 86 MET A CA 1
ATOM 663 C C . MET A 1 86 ? -7.176 21.324 14.877 1.00 64.31 86 MET A C 1
ATOM 665 O O . MET A 1 86 ? -8.050 22.114 15.237 1.00 64.31 86 MET A O 1
ATOM 669 N N . LEU A 1 87 ? -6.870 20.232 15.576 1.00 63.06 87 LEU A N 1
ATOM 670 C CA . LEU A 1 87 ? -7.345 20.008 16.929 1.00 63.06 87 LEU A CA 1
ATOM 671 C C . LEU A 1 87 ? -6.724 21.104 17.793 1.00 63.06 87 LEU A C 1
ATOM 673 O O . LEU A 1 87 ? -5.515 21.123 18.027 1.00 63.06 87 LEU A O 1
ATOM 677 N N . SER A 1 88 ? -7.543 22.064 18.215 1.00 70.12 88 SER A N 1
ATOM 678 C CA . SER A 1 88 ? -7.087 23.110 19.121 1.00 70.12 88 SER A CA 1
ATOM 679 C C . SER A 1 88 ? -6.655 22.482 20.448 1.00 70.12 88 SER A C 1
ATOM 681 O O . SER A 1 88 ? -7.174 21.443 20.863 1.00 70.12 88 SER A O 1
ATOM 683 N N . ALA A 1 89 ? -5.732 23.133 21.158 1.00 66.56 89 ALA A N 1
ATOM 684 C CA . ALA A 1 89 ? -5.341 22.699 22.500 1.00 66.56 89 ALA A CA 1
ATOM 685 C C . ALA A 1 89 ? -6.560 22.561 23.440 1.00 66.56 89 ALA A C 1
ATOM 687 O O . ALA A 1 89 ? -6.580 21.695 24.310 1.00 66.56 89 ALA A O 1
ATOM 688 N N . GLU A 1 90 ? -7.606 23.364 23.221 1.00 69.75 90 GLU A N 1
ATOM 689 C CA . GLU A 1 90 ? -8.879 23.283 23.943 1.00 69.75 90 GLU A CA 1
ATOM 690 C C . GLU A 1 90 ? -9.682 22.016 23.615 1.00 69.75 90 GLU A C 1
ATOM 692 O O . GLU A 1 90 ? -10.320 21.467 24.508 1.00 69.75 90 GLU A O 1
ATOM 697 N N . ALA A 1 91 ? -9.621 21.517 22.375 1.00 72.38 91 ALA A N 1
ATOM 698 C CA . ALA A 1 91 ? -10.279 20.274 21.968 1.00 72.38 91 ALA A CA 1
ATOM 699 C C . ALA A 1 91 ? -9.563 19.025 22.510 1.00 72.38 91 A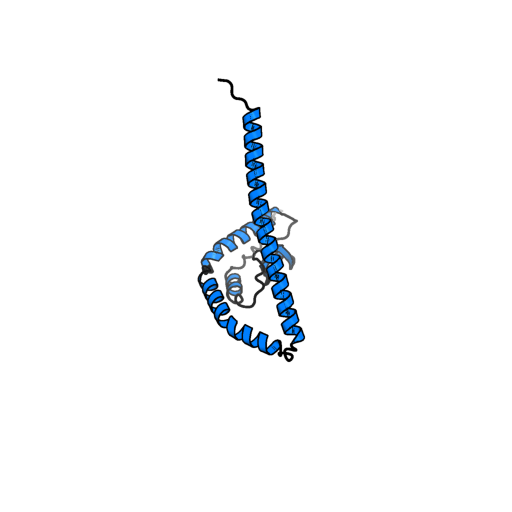LA A C 1
ATOM 701 O O . ALA A 1 91 ? -10.207 18.022 22.811 1.00 72.38 91 ALA A O 1
ATOM 702 N N . VAL A 1 92 ? -8.237 19.092 22.665 1.00 69.62 92 VAL A N 1
ATOM 703 C CA . VAL A 1 92 ? -7.417 17.981 23.179 1.00 69.62 92 VAL A CA 1
ATOM 704 C C . VAL A 1 92 ? -7.450 17.906 24.709 1.00 69.62 92 VAL A C 1
ATOM 706 O O . VAL A 1 92 ? -7.395 16.815 25.276 1.00 69.62 92 VAL A O 1
ATOM 709 N N . ARG A 1 93 ? -7.595 19.049 25.393 1.00 74.38 93 ARG A N 1
ATOM 710 C CA . ARG A 1 93 ? -7.632 19.141 26.860 1.00 74.38 93 ARG A CA 1
ATOM 711 C C . ARG A 1 93 ? -8.590 18.147 27.542 1.00 74.38 93 ARG A C 1
ATOM 713 O O . ARG A 1 93 ? -8.107 17.423 28.411 1.00 74.38 93 ARG A O 1
ATOM 720 N N . PRO A 1 94 ? -9.886 18.049 27.180 1.00 79.75 94 PRO A N 1
ATOM 721 C CA . PRO A 1 94 ? -10.803 17.134 27.862 1.00 79.75 94 PRO A CA 1
ATOM 722 C C . PRO A 1 94 ? -10.432 15.657 27.668 1.00 79.75 94 PRO A C 1
ATOM 724 O O . PRO A 1 94 ? -10.636 14.861 28.579 1.00 79.75 94 PRO A O 1
ATOM 727 N N . LEU A 1 95 ? -9.847 15.290 26.521 1.00 75.00 95 LEU A N 1
ATOM 728 C CA . LEU A 1 95 ? -9.412 13.915 26.245 1.00 75.00 95 LEU A CA 1
ATOM 729 C C . LEU A 1 95 ? -8.212 13.525 27.116 1.00 75.00 95 LEU A C 1
ATOM 731 O O . LEU A 1 95 ? -8.191 12.446 27.703 1.00 75.00 95 LEU A O 1
ATOM 735 N N . VAL A 1 96 ? -7.240 14.432 27.254 1.00 74.56 96 VAL A N 1
ATOM 736 C CA . VAL A 1 96 ? -6.075 14.224 28.127 1.00 74.56 96 VAL A CA 1
ATOM 737 C C . VAL A 1 96 ? -6.498 14.165 29.593 1.00 74.56 96 VAL A C 1
ATOM 739 O O . VAL A 1 96 ? -6.038 13.296 30.329 1.00 74.56 96 VAL A O 1
ATOM 742 N N . GLU A 1 97 ? -7.389 15.059 30.029 1.00 79.62 97 GLU A N 1
ATOM 743 C CA . GLU A 1 97 ? -7.913 15.054 31.399 1.00 79.62 97 GLU A CA 1
ATOM 744 C C . GLU A 1 97 ? -8.656 13.748 31.720 1.00 79.62 97 GLU A C 1
ATOM 746 O O . GLU A 1 97 ? -8.484 13.208 32.816 1.00 79.62 97 GLU A O 1
ATOM 751 N N . GLN A 1 98 ? -9.415 13.201 30.764 1.00 80.62 98 GLN A N 1
ATOM 752 C CA . GLN A 1 98 ? -10.102 11.921 30.920 1.00 80.62 98 GLN A CA 1
ATOM 753 C C . GLN A 1 98 ? -9.114 10.754 31.070 1.00 80.62 98 GLN A C 1
ATOM 755 O O . GLN A 1 98 ? -9.195 10.021 32.055 1.00 80.62 98 GLN A O 1
ATOM 760 N N . GLU A 1 99 ? -8.153 10.608 30.156 1.00 75.75 99 GLU A N 1
ATOM 761 C CA . GLU A 1 99 ? -7.151 9.530 30.204 1.00 75.75 99 GLU A CA 1
ATOM 762 C C . GLU A 1 99 ? -6.294 9.593 31.474 1.00 75.75 99 GLU A C 1
ATOM 764 O O . GLU A 1 99 ? -6.042 8.577 32.125 1.00 75.75 99 GLU A O 1
ATOM 769 N N . VAL A 1 100 ? -5.894 10.798 31.897 1.00 75.69 100 VAL A N 1
ATOM 770 C CA . VAL A 1 100 ? -5.161 10.985 33.157 1.00 75.69 100 VAL A CA 1
ATOM 771 C C . VAL A 1 100 ? -6.023 10.574 34.352 1.00 75.69 100 VAL A C 1
ATOM 773 O O . VAL A 1 100 ? -5.531 9.871 35.237 1.00 75.69 100 VAL A O 1
ATOM 776 N N . CYS A 1 101 ? -7.306 10.949 34.387 1.00 75.00 101 CYS A N 1
ATOM 777 C CA . CYS A 1 101 ? -8.223 10.513 35.444 1.00 75.00 101 CYS A CA 1
ATOM 778 C C . CYS A 1 101 ? -8.374 8.985 35.477 1.00 75.00 101 CYS A C 1
ATOM 780 O O . CYS A 1 101 ? -8.317 8.382 36.552 1.00 75.00 101 CYS A O 1
ATOM 782 N N . GLU A 1 102 ? -8.525 8.348 34.317 1.00 81.56 102 GLU A N 1
ATOM 783 C CA . GLU A 1 102 ? -8.653 6.895 34.207 1.00 81.56 102 GLU A CA 1
ATOM 784 C C . GLU A 1 102 ? -7.370 6.169 34.633 1.00 81.56 102 GLU A C 1
ATOM 786 O O . GLU A 1 102 ? -7.438 5.181 35.372 1.00 81.56 102 GLU A O 1
ATOM 791 N N . ALA A 1 103 ? -6.197 6.680 34.250 1.00 70.62 103 ALA A N 1
ATOM 792 C CA . ALA A 1 103 ? -4.902 6.154 34.674 1.00 70.62 103 ALA A CA 1
ATOM 793 C C . ALA A 1 103 ? -4.698 6.288 36.193 1.00 70.62 103 ALA A C 1
ATOM 795 O O . ALA A 1 103 ? -4.236 5.349 36.847 1.00 70.62 103 ALA A O 1
ATOM 796 N N . VAL A 1 104 ? -5.100 7.419 36.782 1.00 73.69 104 VAL A N 1
ATOM 797 C CA . VAL A 1 104 ? -5.057 7.640 38.236 1.00 73.69 104 VAL A CA 1
ATOM 798 C C . VAL A 1 104 ? -5.995 6.682 38.975 1.00 73.69 104 VAL A C 1
ATOM 800 O O . VAL A 1 104 ? -5.615 6.108 39.996 1.00 73.69 104 VAL A O 1
ATOM 803 N N . GLU A 1 105 ? -7.212 6.463 38.481 1.00 75.69 105 GLU A N 1
ATOM 804 C CA . GLU A 1 105 ? -8.141 5.502 39.087 1.00 75.69 105 GLU A CA 1
ATOM 805 C C . GLU A 1 105 ? -7.658 4.054 38.937 1.00 75.69 105 GLU A C 1
ATOM 807 O O . GLU A 1 105 ? -7.802 3.252 39.865 1.00 75.69 105 GLU A O 1
ATOM 812 N N . ARG A 1 106 ? -7.019 3.717 37.811 1.00 72.69 106 ARG A N 1
ATOM 813 C CA . ARG A 1 106 ? -6.375 2.414 37.604 1.00 72.69 106 ARG A CA 1
ATOM 814 C C . ARG A 1 106 ? -5.262 2.182 38.626 1.00 72.69 106 ARG A C 1
ATOM 816 O O . ARG A 1 106 ? -5.286 1.164 39.312 1.00 72.69 106 ARG A O 1
ATOM 823 N N . LEU A 1 107 ? -4.391 3.169 38.836 1.00 65.50 107 LEU A N 1
ATOM 824 C CA . LEU A 1 107 ? -3.352 3.147 39.875 1.00 65.50 107 LEU A CA 1
ATOM 825 C C . LEU A 1 107 ? -3.912 2.945 41.285 1.00 65.50 107 LEU A C 1
ATOM 827 O O . LEU A 1 107 ? -3.397 2.132 42.054 1.00 65.50 107 LEU A O 1
ATOM 831 N N . LYS A 1 108 ? -4.986 3.663 41.640 1.00 70.06 108 LYS A N 1
ATOM 832 C CA . LYS A 1 108 ? -5.641 3.510 42.951 1.00 70.06 108 LYS A CA 1
ATOM 833 C C . LYS A 1 108 ? -6.179 2.093 43.161 1.00 70.06 108 LYS A C 1
ATOM 835 O O . LYS A 1 108 ? -6.134 1.586 44.284 1.00 70.06 108 LYS A O 1
ATOM 840 N N . ARG A 1 109 ? -6.697 1.460 42.102 1.00 71.31 109 ARG A N 1
ATOM 841 C CA . ARG A 1 109 ? -7.224 0.084 42.133 1.00 71.31 109 ARG A CA 1
ATOM 842 C C . ARG A 1 109 ? -6.124 -0.971 42.147 1.00 71.31 109 ARG A C 1
ATOM 844 O O . ARG A 1 109 ? -6.291 -1.985 42.817 1.00 71.31 109 ARG A O 1
ATOM 851 N N . GLU A 1 110 ? -5.012 -0.724 41.460 1.00 63.91 110 GLU A N 1
ATOM 852 C CA . GLU A 1 110 ? -3.864 -1.637 41.389 1.00 63.91 110 GLU A CA 1
ATOM 853 C C . GLU A 1 110 ? -3.084 -1.748 42.702 1.00 63.91 110 GLU A C 1
ATOM 855 O O . GLU A 1 110 ? -2.267 -2.657 42.835 1.00 63.91 110 GLU A O 1
ATOM 860 N N . LYS A 1 111 ? -3.379 -0.875 43.680 1.00 51.19 111 LYS A N 1
ATOM 861 C CA . LYS A 1 111 ? -3.155 -1.041 45.127 1.00 51.19 111 LYS A CA 1
ATOM 862 C C . LYS A 1 111 ? -1.982 -1.960 45.492 1.00 51.19 111 LYS A C 1
ATOM 864 O O . LYS A 1 111 ? -2.104 -2.878 46.300 1.00 51.19 111 LYS A O 1
ATOM 869 N N . THR A 1 112 ? -0.806 -1.664 44.953 1.00 44.44 112 THR A N 1
ATOM 870 C CA . THR A 1 112 ? 0.450 -2.207 45.456 1.00 44.44 112 THR A CA 1
ATOM 871 C C . THR A 1 112 ? 0.971 -1.222 46.495 1.00 44.44 112 THR A C 1
ATOM 873 O O . THR A 1 112 ? 1.665 -0.267 46.185 1.00 44.44 112 THR A O 1
ATOM 876 N N . ALA A 1 113 ? 0.547 -1.468 47.737 1.00 45.69 113 ALA A N 1
ATOM 877 C CA . ALA A 1 113 ? 1.198 -1.102 48.994 1.00 45.69 113 ALA A CA 1
ATOM 878 C C . ALA A 1 113 ? 1.649 0.366 49.192 1.00 45.69 113 ALA A C 1
ATOM 880 O O . ALA A 1 113 ? 2.734 0.757 48.785 1.00 45.69 113 ALA A O 1
ATOM 881 N N . ASN A 1 114 ? 0.873 1.121 49.981 1.00 51.09 114 ASN A N 1
ATOM 882 C CA . ASN A 1 114 ? 1.330 2.220 50.856 1.00 51.09 114 ASN A CA 1
ATOM 883 C C . ASN A 1 114 ? 2.115 3.414 50.279 1.00 51.09 114 ASN A C 1
ATOM 885 O O . ASN A 1 114 ? 2.518 4.260 51.071 1.00 51.09 114 ASN A O 1
ATOM 889 N N . ARG A 1 115 ? 2.312 3.539 48.967 1.00 55.91 115 ARG A N 1
ATOM 890 C CA . ARG A 1 115 ? 3.074 4.654 48.385 1.00 55.91 115 ARG A CA 1
ATOM 891 C C . ARG A 1 115 ? 2.137 5.643 47.711 1.00 55.91 115 ARG A C 1
ATOM 893 O O . ARG A 1 115 ? 1.362 5.266 46.829 1.00 55.91 115 ARG A O 1
ATOM 900 N N . LEU A 1 116 ? 2.161 6.893 48.164 1.00 61.38 116 LEU A N 1
ATOM 901 C CA . LEU A 1 116 ? 1.381 7.966 47.558 1.00 61.38 116 LEU A CA 1
ATOM 902 C C . LEU A 1 116 ? 2.110 8.447 46.298 1.00 61.38 116 LEU A C 1
ATOM 904 O O . LEU A 1 116 ? 3.326 8.625 46.292 1.00 61.38 116 LEU A O 1
ATOM 908 N N . VAL A 1 117 ? 1.368 8.654 45.210 1.00 65.62 117 VAL A N 1
ATOM 909 C CA . VAL A 1 117 ? 1.914 9.296 44.008 1.00 65.62 117 VAL A CA 1
ATOM 910 C C . VAL A 1 117 ? 2.142 10.770 44.338 1.00 65.62 117 VAL A C 1
ATOM 912 O O . VAL A 1 117 ? 1.187 11.494 44.619 1.00 65.62 117 VAL A O 1
ATOM 915 N N . ALA A 1 118 ? 3.402 11.199 44.341 1.00 70.06 118 ALA A N 1
ATOM 916 C CA . ALA A 1 118 ? 3.801 12.563 44.667 1.00 70.06 118 ALA A CA 1
ATOM 917 C C . ALA A 1 118 ? 3.666 13.499 43.460 1.00 70.06 118 ALA A C 1
ATOM 919 O O . ALA A 1 118 ? 3.251 14.648 43.607 1.00 70.06 118 ALA A O 1
ATOM 920 N N . SER A 1 119 ? 4.000 13.015 42.262 1.00 73.00 119 SER A N 1
ATOM 921 C CA . SER A 1 119 ? 3.836 13.767 41.017 1.00 73.00 119 SER A CA 1
ATOM 922 C C . SER A 1 119 ? 3.639 12.837 39.818 1.00 73.00 119 SER A C 1
ATOM 924 O O . SER A 1 119 ? 3.980 11.656 39.868 1.00 73.00 119 SER A O 1
ATOM 926 N N . MET A 1 120 ? 3.054 13.351 38.736 1.00 76.94 120 MET A N 1
ATOM 927 C CA . MET A 1 120 ? 2.918 12.641 37.461 1.00 76.94 120 MET A CA 1
ATOM 928 C C . MET A 1 120 ? 3.376 13.561 36.335 1.00 76.94 120 MET A C 1
ATOM 930 O O . MET A 1 120 ? 2.984 14.726 36.288 1.00 76.94 120 MET A O 1
ATOM 934 N N . VAL A 1 121 ? 4.222 13.049 35.444 1.00 78.81 121 VAL A N 1
ATOM 935 C CA . VAL A 1 121 ? 4.817 13.801 34.335 1.00 78.81 121 VAL A CA 1
ATOM 936 C C . VAL A 1 121 ? 4.769 12.945 33.077 1.00 78.81 121 VAL A C 1
ATOM 938 O O . VAL A 1 121 ? 5.103 11.763 33.110 1.00 78.81 121 VAL A O 1
ATOM 941 N N . ILE A 1 122 ? 4.377 13.543 31.954 1.00 77.06 122 ILE A N 1
ATOM 942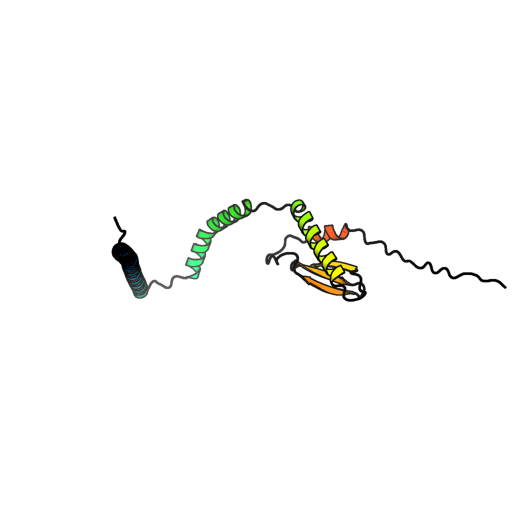 C CA . ILE A 1 122 ? 4.501 12.912 30.639 1.00 77.06 122 ILE A CA 1
ATOM 943 C C . ILE A 1 122 ? 5.883 13.260 30.090 1.00 77.06 122 ILE A C 1
ATOM 945 O O . ILE A 1 122 ? 6.255 14.432 30.017 1.00 77.06 122 ILE A O 1
ATOM 949 N N . ASN A 1 123 ? 6.673 12.247 29.749 1.00 78.62 123 ASN A N 1
ATOM 950 C CA . ASN A 1 123 ? 8.008 12.458 29.204 1.00 78.62 123 ASN A CA 1
ATOM 951 C C . ASN A 1 123 ? 7.967 12.776 27.694 1.00 78.62 123 ASN A C 1
ATOM 953 O O . ASN A 1 123 ? 6.932 12.694 27.037 1.00 78.62 123 ASN A O 1
ATOM 957 N N . ARG A 1 124 ? 9.134 13.086 27.115 1.00 69.31 124 ARG A N 1
ATOM 958 C CA . ARG A 1 124 ? 9.274 13.427 25.685 1.00 69.31 124 ARG A CA 1
ATOM 959 C C . ARG A 1 124 ? 8.837 12.321 24.718 1.00 69.31 124 ARG A C 1
ATOM 961 O O . ARG A 1 124 ? 8.634 12.608 23.548 1.00 69.31 124 ARG A O 1
ATOM 968 N N . SER A 1 125 ? 8.720 11.077 25.182 1.00 72.75 125 SER A N 1
ATOM 969 C CA . SER A 1 125 ? 8.273 9.943 24.369 1.00 72.75 125 SER A CA 1
ATOM 970 C C . SER A 1 125 ? 6.773 9.657 24.512 1.00 72.75 125 SER A C 1
ATOM 972 O O . SER A 1 125 ? 6.335 8.591 24.097 1.00 72.75 125 SER A O 1
ATOM 974 N N . GLY A 1 126 ? 5.997 10.549 25.142 1.00 74.88 126 GLY A N 1
ATOM 975 C CA . GLY A 1 126 ? 4.554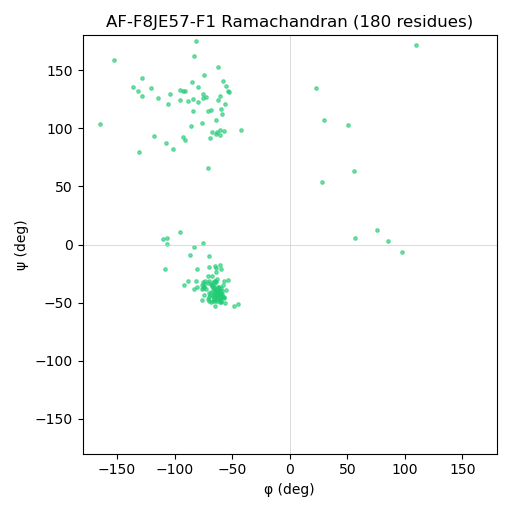 10.361 25.339 1.00 74.88 126 GLY A CA 1
ATOM 976 C C . GLY A 1 126 ? 4.195 9.360 26.443 1.00 74.88 126 GLY A C 1
ATOM 977 O O . GLY A 1 126 ? 3.040 8.946 26.550 1.00 74.88 126 GLY A O 1
ATOM 978 N N . MET A 1 127 ? 5.165 8.966 27.277 1.00 77.56 127 MET A N 1
ATOM 979 C CA . MET A 1 127 ? 4.951 8.024 28.377 1.00 77.56 127 MET A CA 1
ATOM 980 C C . MET A 1 127 ? 4.598 8.774 29.651 1.00 77.56 127 MET A C 1
ATOM 982 O O . MET A 1 127 ? 5.302 9.707 30.048 1.00 77.56 127 MET A O 1
ATOM 986 N N . LEU A 1 128 ? 3.547 8.320 30.323 1.00 77.69 128 LEU A N 1
ATOM 987 C CA . LEU A 1 128 ? 3.179 8.816 31.636 1.00 77.69 128 LEU A CA 1
ATOM 988 C C . LEU A 1 128 ? 4.054 8.155 32.696 1.00 77.69 128 LEU A C 1
ATOM 990 O O . LEU A 1 128 ? 4.097 6.931 32.833 1.00 77.69 128 LEU A O 1
ATOM 994 N N . ILE A 1 129 ? 4.755 8.986 33.454 1.00 82.06 129 ILE A N 1
ATOM 995 C CA . ILE A 1 129 ? 5.619 8.570 34.547 1.00 82.06 129 ILE A CA 1
ATOM 996 C C . ILE A 1 129 ? 5.021 9.110 35.841 1.00 82.06 129 ILE A C 1
ATOM 998 O O . ILE A 1 129 ? 4.783 10.310 35.963 1.00 82.06 129 ILE A O 1
ATOM 1002 N N . ALA A 1 130 ? 4.795 8.237 36.816 1.00 80.69 130 ALA A N 1
ATOM 1003 C CA . ALA A 1 130 ? 4.490 8.643 38.182 1.00 80.69 130 ALA A CA 1
ATOM 1004 C C . ALA A 1 130 ? 5.767 8.645 39.017 1.00 80.69 130 ALA A C 1
ATOM 1006 O O . ALA A 1 130 ? 6.520 7.673 39.000 1.00 80.69 130 ALA A O 1
ATOM 1007 N N . GLN A 1 131 ? 5.983 9.718 39.768 1.00 80.25 131 GLN A N 1
ATOM 1008 C CA . GLN A 1 131 ? 6.942 9.756 40.858 1.00 80.25 131 GLN A CA 1
ATOM 1009 C C . GLN A 1 131 ? 6.208 9.451 42.164 1.00 80.25 131 GLN A C 1
ATOM 1011 O O . GLN A 1 131 ? 5.227 10.121 42.503 1.00 80.25 131 GLN A O 1
ATOM 1016 N N . THR A 1 132 ? 6.668 8.449 42.898 1.00 79.50 132 THR A N 1
ATOM 1017 C CA . THR A 1 132 ? 6.163 8.130 44.237 1.00 79.50 132 THR A CA 1
ATOM 1018 C C . THR A 1 132 ? 6.826 9.008 45.305 1.00 79.50 132 THR A C 1
ATOM 1020 O O . THR A 1 132 ? 7.838 9.666 45.065 1.00 79.50 132 THR A O 1
ATOM 1023 N N . ASP A 1 133 ? 6.216 9.076 46.485 1.00 77.00 133 ASP A N 1
ATOM 1024 C CA . ASP A 1 133 ? 6.674 9.828 47.665 1.00 77.00 133 ASP A CA 1
ATOM 1025 C C . ASP A 1 133 ? 8.062 9.422 48.195 1.00 77.00 133 ASP A C 1
ATOM 1027 O O . ASP A 1 133 ? 8.735 10.218 48.848 1.00 77.00 133 ASP A O 1
ATOM 1031 N N . ASP A 1 134 ? 8.520 8.220 47.862 1.00 75.44 134 ASP A N 1
ATOM 1032 C CA . ASP A 1 134 ? 9.876 7.714 48.104 1.00 75.44 134 ASP A CA 1
ATOM 1033 C C . ASP A 1 134 ? 10.914 8.147 47.044 1.00 75.44 134 ASP A C 1
ATOM 1035 O O . ASP A 1 134 ? 12.098 7.833 47.172 1.00 75.44 134 ASP A O 1
ATOM 1039 N N . GLY A 1 135 ? 10.493 8.882 46.010 1.00 77.44 135 GLY A N 1
ATOM 1040 C CA . GLY A 1 135 ? 11.349 9.366 44.928 1.00 77.44 135 GLY A CA 1
ATOM 1041 C C . GLY A 1 135 ? 11.569 8.376 43.779 1.00 77.44 135 GLY A C 1
ATOM 1042 O O . GLY A 1 135 ? 12.311 8.711 42.852 1.00 77.44 135 GLY A O 1
ATOM 1043 N N . GLU A 1 136 ? 10.938 7.196 43.790 1.00 77.31 136 GLU A N 1
ATOM 1044 C CA . GLU A 1 136 ? 10.991 6.259 42.661 1.00 77.31 136 GLU A CA 1
ATOM 1045 C C . GLU A 1 136 ? 10.120 6.736 41.485 1.00 77.31 136 GLU A C 1
ATOM 1047 O O . GLU A 1 136 ? 9.050 7.316 41.662 1.00 77.31 136 GLU A O 1
ATOM 1052 N N . TYR A 1 137 ? 10.571 6.460 40.258 1.00 78.81 137 TYR A N 1
ATOM 1053 C CA . TYR A 1 137 ? 9.810 6.722 39.035 1.00 78.81 137 TYR A CA 1
ATOM 1054 C C . TYR A 1 137 ? 9.240 5.418 38.483 1.00 78.81 137 TYR A C 1
ATOM 1056 O O . TYR A 1 137 ? 9.969 4.446 38.282 1.00 78.81 137 TYR A O 1
ATOM 1064 N N . ARG A 1 138 ? 7.940 5.405 38.186 1.00 75.69 138 ARG A N 1
ATOM 1065 C CA . ARG A 1 138 ? 7.243 4.268 37.581 1.00 75.69 138 ARG A CA 1
ATOM 1066 C C . ARG A 1 138 ? 6.609 4.6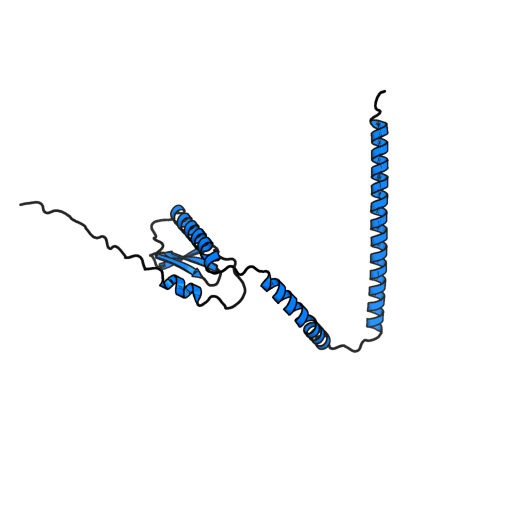52 36.262 1.00 75.69 138 ARG A C 1
ATOM 1068 O O . ARG A 1 138 ? 5.951 5.681 36.149 1.00 75.69 138 ARG A O 1
ATOM 1075 N N . ASN A 1 139 ? 6.803 3.788 35.277 1.00 81.06 139 ASN A N 1
ATOM 1076 C CA . ASN A 1 139 ? 6.205 3.929 33.964 1.00 81.06 139 ASN A CA 1
ATOM 1077 C C . ASN A 1 139 ? 4.784 3.353 33.978 1.00 81.06 139 ASN A C 1
ATOM 1079 O O . ASN A 1 139 ? 4.595 2.200 34.364 1.00 81.06 139 ASN A O 1
ATOM 1083 N N . LEU A 1 140 ? 3.811 4.162 33.570 1.00 73.50 140 LEU A N 1
ATOM 1084 C CA . LEU A 1 140 ? 2.385 3.838 33.609 1.00 73.50 140 LEU A CA 1
ATOM 1085 C C . LEU A 1 140 ? 1.792 3.547 32.231 1.00 73.50 140 LEU A C 1
ATOM 1087 O O . LEU A 1 140 ? 0.606 3.245 32.126 1.00 73.50 140 LEU A O 1
ATOM 1091 N N . GLY A 1 141 ? 2.617 3.608 31.187 1.00 74.38 141 GLY 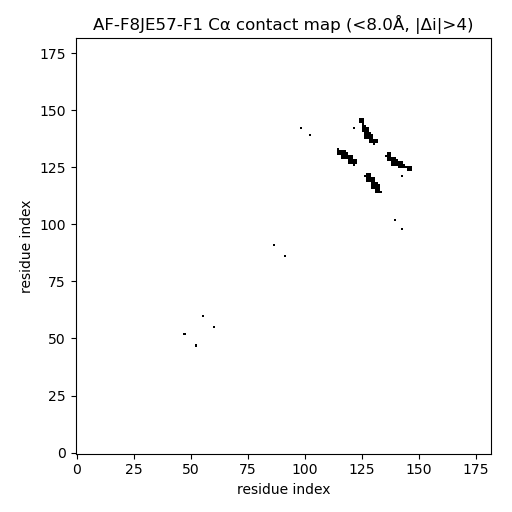A N 1
ATOM 1092 C CA . GLY A 1 141 ? 2.204 3.370 29.812 1.00 74.38 141 GLY A CA 1
ATOM 1093 C C . GLY A 1 141 ? 2.211 4.630 28.952 1.00 74.38 141 GLY A C 1
ATOM 1094 O O . GLY A 1 141 ? 2.450 5.747 29.420 1.00 74.38 141 GLY A O 1
ATOM 1095 N N . ALA A 1 142 ? 2.005 4.414 27.655 1.00 74.88 142 ALA A N 1
ATOM 1096 C CA . ALA A 1 142 ? 1.904 5.478 26.668 1.00 74.88 142 ALA A CA 1
ATOM 1097 C C . ALA A 1 142 ? 0.540 6.165 26.794 1.00 74.88 142 ALA A C 1
ATOM 1099 O O . ALA A 1 142 ? -0.484 5.486 26.818 1.00 74.88 142 ALA A O 1
ATOM 1100 N N . VAL A 1 143 ? 0.541 7.495 26.876 1.00 67.00 143 VAL A N 1
ATOM 1101 C CA . VAL A 1 143 ? -0.680 8.328 26.889 1.00 67.00 143 VAL A CA 1
ATOM 1102 C C . VAL A 1 143 ? -0.836 9.100 25.580 1.00 67.00 143 VAL A C 1
ATOM 1104 O O . VAL A 1 143 ? -1.939 9.480 25.207 1.00 67.00 143 VAL A O 1
ATOM 1107 N N . ALA A 1 144 ? 0.257 9.276 24.840 1.00 58.41 144 ALA A N 1
ATOM 1108 C CA . ALA A 1 144 ? 0.241 9.724 23.457 1.00 58.41 144 ALA A CA 1
ATOM 1109 C C . ALA A 1 144 ? 1.073 8.749 22.620 1.00 58.41 144 ALA A C 1
ATOM 1111 O O . ALA A 1 144 ? 2.102 8.255 23.093 1.00 58.41 144 ALA A O 1
ATOM 1112 N N . GLU A 1 145 ? 0.644 8.469 21.386 1.00 53.38 145 GLU A N 1
ATOM 1113 C CA . GLU A 1 145 ? 1.501 7.762 20.434 1.00 53.38 145 GLU A CA 1
ATOM 1114 C C . GLU A 1 145 ? 2.819 8.537 20.288 1.00 53.38 145 GLU A C 1
ATOM 1116 O O . GLU A 1 145 ? 2.789 9.772 20.214 1.00 53.38 145 GLU A O 1
ATOM 1121 N N . PRO A 1 146 ? 3.979 7.855 20.285 1.00 49.50 146 PRO A N 1
ATOM 1122 C CA . PRO A 1 146 ? 5.256 8.516 20.091 1.00 49.50 146 PRO A CA 1
ATOM 1123 C C . PRO A 1 146 ? 5.258 9.143 18.697 1.00 49.50 146 PRO A C 1
ATOM 1125 O O . PRO A 1 146 ? 5.533 8.476 17.703 1.00 49.50 146 PRO A O 1
ATOM 1128 N N . GLN A 1 147 ? 4.943 10.437 18.623 1.00 47.88 147 GLN A N 1
ATOM 1129 C CA . GLN A 1 147 ? 5.157 11.223 17.421 1.00 47.88 147 GLN A CA 1
ATOM 1130 C C . GLN A 1 147 ? 6.664 11.337 17.245 1.00 47.88 147 GLN A C 1
ATOM 1132 O O . GLN A 1 147 ? 7.344 12.139 17.887 1.00 47.88 147 GLN A O 1
ATOM 1137 N N . SER A 1 148 ? 7.208 10.459 16.413 1.00 45.91 148 SER A N 1
ATOM 1138 C CA . SER A 1 148 ? 8.587 10.513 15.972 1.00 45.91 148 SER A CA 1
ATOM 1139 C C . SER A 1 148 ? 8.761 11.688 15.011 1.00 45.91 148 SER A C 1
ATOM 1141 O O . SER A 1 148 ? 8.999 11.451 13.840 1.00 45.91 148 SER A O 1
ATOM 1143 N N . GLU A 1 149 ? 8.609 12.935 15.467 1.00 43.00 149 GLU A N 1
ATOM 1144 C CA . GLU A 1 149 ? 9.079 14.114 14.731 1.00 43.00 149 GLU A CA 1
ATOM 1145 C C . GLU A 1 149 ? 9.121 15.383 15.610 1.00 43.00 149 GLU A C 1
ATOM 1147 O O . GLU A 1 149 ? 8.121 15.989 15.976 1.00 43.00 149 GLU A O 1
ATOM 1152 N N . ALA A 1 150 ? 10.352 15.730 15.993 1.00 48.75 150 ALA A N 1
ATOM 1153 C CA . ALA A 1 150 ? 10.930 17.071 16.066 1.00 48.75 150 ALA A CA 1
ATOM 1154 C C . ALA A 1 150 ? 10.024 18.304 16.364 1.00 48.75 150 ALA A C 1
ATOM 1156 O O . ALA A 1 150 ? 9.432 18.913 15.482 1.00 48.75 150 ALA A O 1
ATOM 1157 N N . HIS A 1 151 ? 10.186 18.807 17.598 1.00 45.91 151 HIS A N 1
ATOM 1158 C CA . HIS A 1 151 ? 10.490 20.211 17.951 1.00 45.91 151 HIS A CA 1
ATOM 1159 C C . HIS A 1 151 ? 9.423 21.237 18.384 1.00 45.91 151 HIS A C 1
ATOM 1161 O O . HIS A 1 151 ? 9.855 22.309 18.803 1.00 45.91 151 HIS A O 1
ATOM 1167 N N . TRP A 1 152 ? 8.102 21.021 18.368 1.00 44.03 152 TRP A N 1
ATOM 1168 C CA . TRP A 1 152 ? 7.173 22.176 18.533 1.00 44.03 152 TRP A CA 1
ATOM 1169 C C . TRP A 1 152 ? 6.368 22.281 19.851 1.00 44.03 152 TRP A C 1
ATOM 1171 O O . TRP A 1 152 ? 5.589 23.218 20.000 1.00 44.03 152 TRP A O 1
ATOM 1181 N N . PHE A 1 153 ? 6.568 21.410 20.850 1.00 43.41 153 PHE A N 1
ATOM 1182 C CA . PHE A 1 153 ? 5.716 21.378 22.066 1.00 43.41 153 PHE A CA 1
ATOM 1183 C C . PHE A 1 153 ? 6.332 21.931 23.371 1.00 43.41 153 PHE A C 1
ATOM 1185 O O . PHE A 1 153 ? 5.691 21.857 24.423 1.00 43.41 153 PHE A O 1
ATOM 1192 N N . ASP A 1 154 ? 7.536 22.513 23.337 1.00 43.69 154 ASP A N 1
ATOM 1193 C CA . ASP A 1 154 ? 8.298 22.865 24.556 1.00 43.69 154 ASP A CA 1
ATOM 1194 C C . ASP A 1 154 ? 7.630 23.930 25.463 1.00 43.69 154 ASP A C 1
ATOM 1196 O O . ASP A 1 154 ? 7.874 23.959 26.674 1.00 43.69 154 ASP A O 1
ATOM 1200 N N . GLU A 1 155 ? 6.746 24.781 24.933 1.00 41.50 155 GLU A N 1
ATOM 1201 C CA . GLU A 1 155 ? 6.200 25.913 25.698 1.00 41.50 155 GLU A CA 1
ATOM 1202 C C . GLU A 1 155 ? 4.882 25.587 26.432 1.00 41.50 155 GLU A C 1
ATOM 1204 O O . GLU A 1 155 ? 4.678 26.009 27.573 1.00 41.50 155 GLU A O 1
ATOM 1209 N N . ALA A 1 156 ? 4.009 24.755 25.851 1.00 45.06 156 ALA A N 1
ATOM 1210 C CA . ALA A 1 156 ? 2.668 24.501 26.394 1.00 45.06 156 ALA A CA 1
ATOM 1211 C C . ALA A 1 156 ? 2.664 23.595 27.643 1.00 45.06 156 ALA A C 1
ATOM 1213 O O . ALA A 1 156 ? 1.897 23.824 28.582 1.00 45.06 156 ALA A O 1
ATOM 1214 N N . ILE A 1 157 ? 3.546 22.590 27.695 1.00 49.50 157 ILE A N 1
ATOM 1215 C CA . ILE A 1 157 ? 3.582 21.612 28.799 1.00 49.50 157 ILE A CA 1
ATOM 1216 C C . ILE A 1 157 ? 4.214 22.229 30.056 1.00 49.50 157 ILE A C 1
ATOM 1218 O O . ILE A 1 157 ? 3.719 22.039 31.169 1.00 49.50 157 ILE A O 1
ATOM 1222 N N . THR A 1 158 ? 5.252 23.053 29.888 1.00 43.00 158 THR A N 1
ATOM 1223 C CA . THR A 1 158 ? 5.917 23.753 30.999 1.00 43.00 158 THR A CA 1
ATOM 1224 C C . THR A 1 158 ? 4.989 24.778 31.672 1.00 43.00 158 THR A C 1
ATOM 1226 O O . THR A 1 158 ? 5.033 24.956 32.893 1.00 43.00 158 THR A O 1
ATOM 1229 N N . LEU A 1 159 ? 4.110 25.428 30.899 1.00 40.53 159 LEU A N 1
ATOM 1230 C CA . LEU A 1 159 ? 3.115 26.381 31.404 1.00 40.53 159 LEU A CA 1
ATOM 1231 C C . LEU A 1 159 ? 1.943 25.698 32.131 1.00 40.53 159 LEU A C 1
ATOM 1233 O O . LEU A 1 159 ? 1.490 26.213 33.154 1.00 40.53 159 LEU A O 1
ATOM 1237 N N . GLY A 1 160 ? 1.499 24.522 31.674 1.00 40.53 160 GLY A N 1
ATOM 1238 C CA . GLY A 1 160 ? 0.417 23.767 32.320 1.00 40.53 160 GLY A CA 1
ATOM 1239 C C . GLY A 1 160 ? 0.772 23.237 33.715 1.00 40.53 160 GLY A C 1
ATOM 1240 O O . GLY A 1 160 ? -0.054 23.292 34.624 1.00 40.53 160 GLY A O 1
ATOM 1241 N N . VAL A 1 161 ? 2.017 22.791 33.925 1.00 45.22 161 VAL A N 1
ATOM 1242 C CA . VAL A 1 161 ? 2.464 22.221 35.214 1.00 45.22 161 VAL A CA 1
ATOM 1243 C C . VAL A 1 161 ? 2.682 23.295 36.288 1.00 45.22 161 VAL A C 1
ATOM 1245 O O . VAL A 1 161 ? 2.406 23.051 37.460 1.00 45.22 161 VAL A O 1
ATOM 1248 N N . LYS A 1 162 ? 3.098 24.516 35.919 1.00 39.12 162 LYS A N 1
ATOM 1249 C CA . LYS A 1 162 ? 3.211 25.638 36.876 1.00 39.12 162 LYS A CA 1
ATOM 1250 C C . LYS A 1 162 ? 1.859 26.169 37.369 1.00 39.12 162 LYS A C 1
ATOM 1252 O O . LYS A 1 162 ? 1.825 26.846 38.393 1.00 39.12 162 LYS A O 1
ATOM 1257 N N . ALA A 1 163 ? 0.768 25.890 36.654 1.00 38.28 163 ALA A N 1
ATOM 1258 C CA . ALA A 1 163 ? -0.570 26.372 36.992 1.00 38.28 163 ALA A CA 1
ATOM 1259 C C . ALA A 1 163 ? -1.327 25.463 37.977 1.00 38.28 163 ALA A C 1
ATOM 1261 O O . ALA A 1 163 ? -2.382 25.857 38.473 1.00 38.28 163 ALA A O 1
ATOM 1262 N N . LEU A 1 164 ? -0.809 24.268 38.281 1.00 36.66 164 LEU A N 1
ATOM 1263 C CA . LEU A 1 164 ? -1.401 23.398 39.291 1.00 36.66 164 LEU A CA 1
ATOM 1264 C C . LEU A 1 164 ? -0.881 23.809 40.676 1.00 36.66 164 LEU A C 1
ATOM 1266 O O . LEU A 1 164 ? 0.319 23.686 40.936 1.00 36.66 164 LEU A O 1
ATOM 1270 N N . PRO A 1 165 ? -1.741 24.313 41.582 1.00 37.41 165 PRO A N 1
ATOM 1271 C CA . PRO A 1 165 ? -1.318 24.603 42.941 1.00 37.41 165 PRO A CA 1
ATOM 1272 C C . PRO A 1 165 ? -0.884 23.295 43.603 1.00 37.41 165 PRO A C 1
ATOM 1274 O O . PRO A 1 165 ? -1.650 22.331 43.657 1.00 37.41 165 PRO A O 1
ATOM 1277 N N . ALA A 1 166 ? 0.353 23.266 44.102 1.00 41.88 166 ALA A N 1
ATOM 1278 C CA . ALA A 1 166 ? 0.840 22.154 44.902 1.00 41.88 166 ALA A CA 1
ATOM 1279 C C . ALA A 1 166 ? -0.148 21.898 46.057 1.00 41.88 166 ALA A C 1
ATOM 1281 O O . ALA A 1 166 ? -0.550 22.855 46.732 1.00 41.88 166 ALA A O 1
ATOM 1282 N N . PRO A 1 167 ? -0.573 20.645 46.299 1.00 41.75 167 PRO A N 1
ATOM 1283 C CA . PRO A 1 167 ? -1.471 20.352 47.401 1.00 41.75 167 PRO A CA 1
ATOM 1284 C C . PRO A 1 167 ? -0.799 20.753 48.716 1.00 41.75 167 PRO A C 1
ATOM 1286 O O . PRO A 1 167 ? 0.334 20.366 49.003 1.00 41.75 167 PRO A O 1
ATOM 1289 N N . ALA A 1 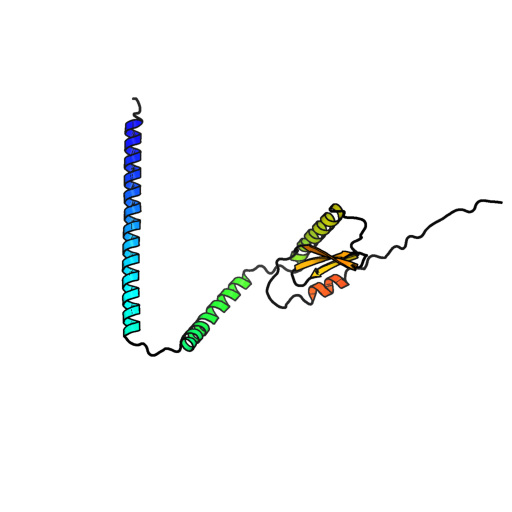168 ? -1.504 21.554 49.516 1.00 43.31 168 ALA A N 1
ATOM 1290 C CA . ALA A 1 168 ? -1.064 21.915 50.852 1.00 43.31 168 ALA A CA 1
ATOM 1291 C C . ALA A 1 168 ? -0.883 20.632 51.673 1.00 43.31 168 ALA A C 1
ATOM 1293 O O . ALA A 1 168 ? -1.854 19.940 51.986 1.00 43.31 168 ALA A O 1
ATOM 1294 N N . MET A 1 169 ? 0.366 20.319 52.016 1.00 42.31 169 MET A N 1
ATOM 1295 C CA . MET A 1 169 ? 0.714 19.259 52.956 1.00 42.31 169 MET A CA 1
ATOM 1296 C C . MET A 1 169 ? 0.079 19.593 54.311 1.00 42.31 169 MET A C 1
ATOM 1298 O O . MET A 1 169 ? 0.626 20.356 55.106 1.00 42.31 169 MET A O 1
ATOM 1302 N N . ARG A 1 170 ? -1.119 19.055 54.569 1.00 37.88 170 ARG A N 1
ATOM 1303 C CA . ARG A 1 170 ? -1.754 19.081 55.890 1.00 37.88 170 ARG A CA 1
ATOM 1304 C C . ARG A 1 170 ? -0.946 18.166 56.808 1.00 37.88 170 ARG A C 1
ATOM 1306 O O . ARG A 1 170 ? -1.196 16.967 56.885 1.00 37.88 170 ARG A O 1
ATOM 1313 N N . GLY A 1 171 ? 0.032 18.747 57.498 1.00 38.91 171 GLY A N 1
ATOM 1314 C CA . GLY A 1 171 ? 0.667 18.141 58.662 1.00 38.91 171 GLY A CA 1
ATOM 1315 C C . GLY A 1 171 ? -0.367 17.983 59.772 1.00 38.91 171 GLY A C 1
ATOM 1316 O O . GLY A 1 171 ? -0.652 18.925 60.504 1.00 38.91 171 GLY A O 1
ATOM 1317 N N . GLY A 1 172 ? -0.972 16.800 59.857 1.00 42.12 172 GLY A N 1
ATOM 1318 C CA . GLY A 1 172 ? -1.769 16.383 60.999 1.00 42.12 172 GLY A CA 1
ATOM 1319 C C . GLY A 1 172 ? -0.862 15.777 62.064 1.00 42.12 172 GLY A C 1
ATOM 1320 O O . GLY A 1 172 ? -0.479 14.617 61.953 1.00 42.12 172 GLY A O 1
ATOM 1321 N N . SER A 1 173 ? -0.554 16.541 63.109 1.00 43.09 173 SER A N 1
ATOM 1322 C CA . SER A 1 173 ? -0.152 15.982 64.401 1.00 43.09 173 SER A CA 1
ATOM 1323 C C . SER A 1 173 ? -0.965 16.654 65.503 1.00 43.09 173 SER A C 1
ATOM 1325 O O . SER A 1 173 ? -0.493 17.568 66.172 1.00 43.09 173 SER A O 1
ATOM 1327 N N . ASP A 1 174 ? -2.204 16.200 65.673 1.00 42.72 174 ASP A N 1
ATOM 1328 C CA . ASP A 1 174 ? -2.978 16.441 66.889 1.00 42.72 174 ASP A CA 1
ATOM 1329 C C . ASP A 1 174 ? -3.056 15.109 67.647 1.00 42.72 174 ASP A C 1
ATOM 1331 O O . ASP A 1 174 ? -3.944 14.283 67.441 1.00 42.72 174 ASP A O 1
ATOM 1335 N N . ALA A 1 175 ? -2.040 14.859 68.474 1.00 44.75 175 ALA A N 1
ATOM 1336 C CA . ALA A 1 175 ? -2.021 13.771 69.442 1.00 44.75 175 ALA A CA 1
ATOM 1337 C C . ALA A 1 175 ? -2.333 14.361 70.821 1.00 44.75 175 ALA A C 1
ATOM 1339 O O . ALA A 1 175 ? -1.446 14.654 71.620 1.00 44.75 175 ALA A O 1
ATOM 1340 N N . ALA A 1 176 ? -3.622 14.555 71.089 1.00 48.62 176 ALA A N 1
ATOM 1341 C CA . ALA A 1 176 ? -4.124 14.866 72.417 1.00 48.62 176 ALA A CA 1
ATOM 1342 C C . ALA A 1 176 ? -4.125 13.594 73.283 1.00 48.62 176 ALA A C 1
ATOM 1344 O O . ALA A 1 176 ? -5.009 12.748 73.157 1.00 48.62 176 ALA A O 1
ATOM 1345 N N . SER A 1 177 ? -3.168 13.486 74.208 1.00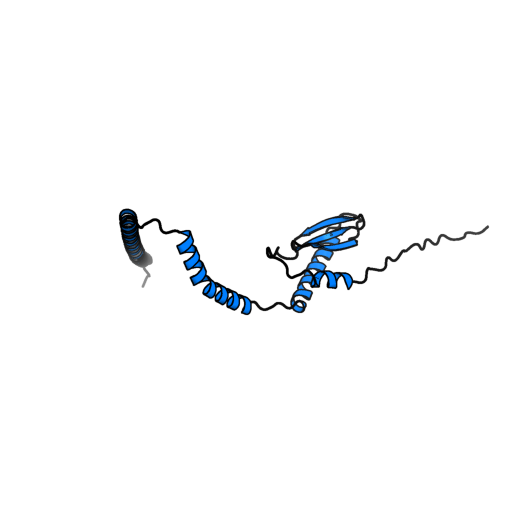 46.84 177 SER A N 1
ATOM 1346 C CA . SER A 1 177 ? -3.219 12.539 75.329 1.00 46.84 177 SER A CA 1
ATOM 1347 C C . SER A 1 177 ? -3.226 13.297 76.657 1.00 46.84 177 SER A C 1
ATOM 1349 O O . SER A 1 177 ? -2.191 13.678 77.186 1.00 46.84 177 SER A O 1
ATOM 1351 N N . ARG A 1 178 ? -4.463 13.534 77.113 1.00 48.72 178 ARG A N 1
ATOM 1352 C CA . ARG A 1 178 ? -5.015 13.645 78.480 1.00 48.72 178 ARG A CA 1
ATOM 1353 C C . ARG A 1 178 ? -4.098 14.002 79.671 1.00 48.72 178 ARG A C 1
ATOM 1355 O O . ARG A 1 178 ? -3.142 13.281 79.937 1.00 48.72 178 ARG A O 1
ATOM 1362 N N . PRO A 1 179 ? -4.540 14.928 80.547 1.00 55.19 179 PRO A N 1
ATOM 1363 C CA . PRO A 1 179 ? -4.148 14.935 81.952 1.00 55.19 179 PRO A CA 1
ATOM 1364 C C . PRO A 1 179 ? -5.049 13.993 82.777 1.00 55.19 179 PRO A C 1
ATOM 1366 O O . PRO A 1 179 ? -6.263 13.937 82.575 1.00 55.19 179 PRO A O 1
ATOM 1369 N N . SER A 1 180 ? -4.456 13.265 83.725 1.00 55.22 180 SER A N 1
ATOM 1370 C CA . SER A 1 180 ? -5.147 12.527 84.790 1.00 55.22 180 SER A CA 1
ATOM 1371 C C . SER A 1 180 ? -4.528 12.926 86.128 1.00 55.22 180 SER A C 1
ATOM 1373 O O . SER A 1 180 ? -3.312 12.879 86.280 1.00 55.22 180 SER A O 1
ATOM 1375 N N . HIS A 1 181 ? -5.390 13.334 87.055 1.00 50.81 181 HIS A N 1
ATOM 1376 C CA . HIS A 1 181 ? -5.111 13.884 88.382 1.00 50.81 181 HIS A CA 1
ATOM 1377 C C . HIS A 1 181 ? -4.282 12.982 89.312 1.00 50.81 181 HIS A C 1
ATOM 1379 O O . HIS A 1 181 ? -4.578 11.793 89.421 1.00 50.81 181 HIS A O 1
ATOM 1385 N N . ALA A 1 182 ? -3.368 13.601 90.069 1.00 53.00 182 ALA A N 1
ATOM 1386 C CA . ALA A 1 182 ? -3.276 13.562 91.537 1.00 53.00 182 ALA A CA 1
ATOM 1387 C C . ALA A 1 182 ? -2.331 14.680 92.008 1.00 53.00 182 ALA A C 1
ATOM 1389 O O . ALA A 1 182 ? -1.252 14.818 91.390 1.00 53.00 182 ALA A O 1
#

Foldseek 3Di:
DDDDVVVVVVVVVVVVVVVVVVVVVVVVVVVVVVVVVVVVVVVVVVVVVVVCPPPDPVVVVVVVVCVVCVVVVVVVVVVVVVPPPPCPPVNCVVVLVVVVVVLVVVVVVVPPDDWDFQDWDQDLQQWIWTQTPVRDIDTSGHPDHRPPDDDDDVPPRVVVVVPDPRPPPPPDDPPDDDDDDD

Nearest PDB structures (foldseek):
  1onf-assembly1_A-2  TM=3.799E-01  e=9.569E-01  Plasmodium falciparum
  5ms0-assembly1_M  TM=3.477E-01  e=4.915E+00  Escherichia coli K-12
  5gjq-assembly1_J  TM=2.741E-01  e=3.783E+00  Homo sapiens

Mean predicted aligned error: 20.97 Å

Secondary structure (DSSP, 8-state):
----HHHHHHHHHHHHHHHHHHHHHHHHHHHHHHHHHHHHHHHHHHHHHHTT-----HHHHHHHHHHHHHHHHHHHHHHHHHHS----HHHHHHHHHHHHHHHHHHHHHH--SS--EEEEEE-TTSEEEEEETTS-EEEEEESS------SS-HHHHHHHHHTSPPP---------------

Sequence (182 aa):
MSFDGKAFGEEVVAAVRALVDRDLGQILDRLQRVEGRLDRIDQRIDAVALRGVPAVDESAIVARVIDAVRPYVDVRVQEAFAEIPMLSAEAVRPLVEQEVCEAVERLKREKTANRLVASMVINRSGMLIAQTDDGEYRNLGAVAEPQSEAHWFDEAITLGVKALPAPAMRGGSDAASRPSHA

Radius of gyration: 36.25 Å; Cα contacts (8 Å, |Δi|>4): 68; chains: 1; bounding box: 74×60×119 Å

pLDDT: mean 71.05, std 17.26, range [36.66, 95.69]